Protein 5YDD (pdb70)

Radius of gyration: 19.04 Å; Cα contacts (8 Å, |Δi|>4): 350; chains: 2; bounding box: 53×40×44 Å

InterPro domains:
  IPR000551 MerR-type HTH domain [PF13411] (28-84)
  IPR000551 MerR-type HTH domain [PS50937] (27-85)
  IPR000551 MerR-type HTH domain [SM00422] (12-86)
  IPR009061 Putative DNA-binding domain superfamily [SSF46955] (27-92)
  IPR047057 MerR transcriptional regulator [PTHR30204] (11-163)
  IPR060509 Rv1828-like, C-terminal domain [PF28507] (127-244)

Nearest PDB structures (foldseek):
  5ydd-assembly1_A  TM=1.008E+00  e=2.180E-19  Mycobacterium tuberculosis H37Rv
  5ydd-assembly1_B  TM=9.679E-01  e=9.365E-17  Mycobacterium tuberculosis H37Rv
  2ev4-assembly1_B  TM=5.582E-01  e=1.644E-02  Mycobacterium tuberculosis
  1y10-assembly3_B  TM=5.371E-01  e=5.202E-02  Mycobacterium tuberculosis
  5c8e-assembly2_F  TM=5.484E-01  e=2.100E+00  Thermus thermophilus HB27

B-factor: mean 22.62, std 10.82, range [8.53, 98.04]

Foldseek 3Di:
DFAAPVRLCVLLVDDPVQVVQLVVLVLDDADPVHGHDPVSSVVSNVQVVVVVVPQHSNNSSVVSVVVVVLVVVLCVVLVVCFCVDPQPVHPTDSVSSVVSSVVSVVVVVVVVVVVVVVVD/DFADPVRLCVLQVADPVLVVQLVVLVNDAADPVRTHDPVSSVSSNVQVVVVVVVQHNNNCSVVRVVVVVLVVVLCVVLVVQLCVADDPPPTDSNVRSVVSSVVSVVVVVVVVVVVVVVVVD

Secondary structure (DSSP, 8-state):
--B-HHHHHHHH---HHHHHHHHHTTSS---TTSSB-HHHHHHHHHHHHHHHTT--GGGGHHHHHHHHHHHHHHHHHHGGGGGGS--TTSS---HHHHHHHHHHHHHHHHHHHHHHHHH-/--B-HHHHHHHHT--HHHHHHHHHTTSS---TTS-B-HHHHHHHHHHHHHHHTT--GGGGHHHHHHHHHHHHHHHHHHGGGGGGS--STT--TTHHHHHHHHHHHHHHHHHHHHHHHHHH-

Sequence (241 aa):
MRLSREDLLERSEVADELLTALLKAGVITTGPGGFFDEHAVVILQCARALAEYGVEPRHLRAFRRSSAADRQSSDLIAQIAGPLVKAGKAGARDRADDLAREVAALAITLHTSLIKSAVRDVLMRLSREDLLERSEVADELLTALLKKAGVITTGPGGFFDEHAVVILLQCARALAEYGVEPRHLRAFRSSAADRQSSDLIAQIAGPLVKAGKAGARDRADDLAREVAALAITLLHTSLIKSAVRDVLH

Structure (mmCIF, N/CA/C/O backbone):
data_5YDD
#
_entry.id   5YDD
#
_cell.length_a   45.035
_cell.length_b   31.452
_cell.length_c   76.998
_cell.angle_alpha   90.00
_cell.angle_beta   97.76
_cell.angle_gamma   90.00
#
_symmetry.space_group_name_H-M   'P 1 21 1'
#
loop_
_entity.id
_entity.type
_entity.pdbx_description
1 polymer 'Uncharacterized HTH-type transcriptional regulator Rv1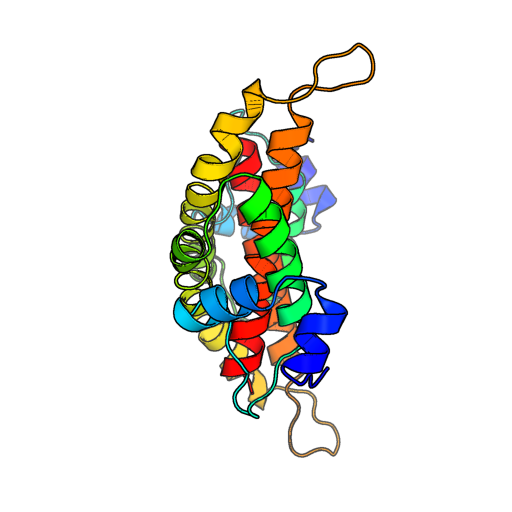828'
2 non-polymer 'SULFATE ION'
3 non-polymer '(6R,8S,9S)-8-(hydroxymethyl)-6,11,11-tris(oxidanyl)-9-propyl-dodecanoic acid'
4 non-polymer GLYCEROL
5 non-polymer 'SODIUM ION'
6 water water
#
loop_
_atom_site.group_PDB
_atom_site.id
_atom_site.type_symbol
_atom_site.label_atom_id
_atom_site.label_alt_id
_atom_site.label_comp_id
_atom_site.label_asym_id
_atom_site.label_entity_id
_atom_site.label_seq_id
_atom_site.pdbx_PDB_ins_code
_atom_site.Cartn_x
_atom_site.Cartn_y
_atom_site.Cartn_z
_atom_site.occupancy
_atom_site.B_iso_or_equiv
_atom_site.auth_seq_id
_atom_site.auth_comp_id
_atom_site.auth_asym_id
_atom_site.auth_atom_id
_atom_site.pdbx_PDB_model_num
ATOM 1 N N . MET A 1 21 ? -6.814 -3.939 -39.040 1.00 53.30 126 MET A N 1
ATOM 2 C CA . MET A 1 21 ? -6.623 -4.561 -37.693 1.00 41.29 126 MET A CA 1
ATOM 3 C C . MET A 1 21 ? -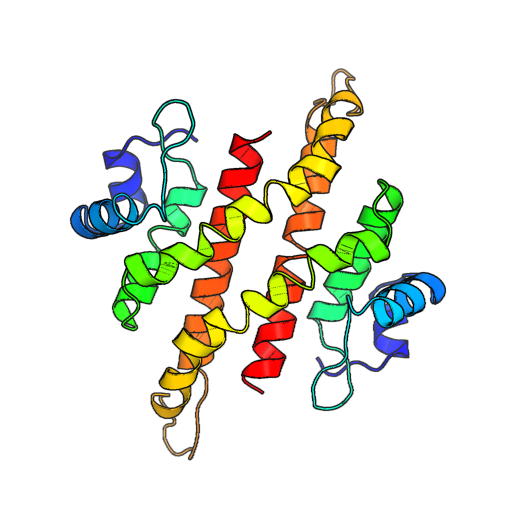6.456 -6.100 -37.687 1.00 32.89 126 MET A C 1
ATOM 4 O O . MET A 1 21 ? -6.501 -6.710 -36.623 1.00 33.08 126 MET A O 1
ATOM 9 N N . ARG A 1 22 ? -6.229 -6.718 -38.847 1.00 29.07 127 ARG A N 1
ATOM 10 C CA . ARG A 1 22 ? -5.941 -8.165 -38.955 1.00 27.37 127 ARG A CA 1
ATOM 11 C C . ARG A 1 22 ? -4.498 -8.320 -39.447 1.00 22.09 127 ARG A C 1
ATOM 12 O O . ARG A 1 22 ? -4.243 -8.224 -40.613 1.00 30.12 127 ARG A O 1
ATOM 16 N N . LEU A 1 23 ? -3.573 -8.550 -38.538 1.00 16.51 128 LEU A N 1
ATOM 17 C CA . LEU A 1 23 ? -2.149 -8.430 -38.828 1.00 15.95 128 LEU A CA 1
ATOM 18 C C . LEU A 1 23 ? -1.514 -9.803 -38.921 1.00 12.23 128 LEU A C 1
ATOM 19 O O . LEU A 1 23 ? -1.732 -10.680 -38.035 1.00 14.25 128 LEU A O 1
ATOM 24 N N . SER A 1 24 ? -0.694 -9.984 -39.970 1.00 12.77 129 SER A N 1
ATOM 25 C CA . SER A 1 24 ? 0.159 -11.151 -40.048 1.00 12.58 129 SER A CA 1
ATOM 26 C C . SER A 1 24 ? 1.284 -11.073 -39.038 1.00 12.60 129 SER A C 1
ATOM 27 O O . SER A 1 24 ? 1.517 -10.040 -38.421 1.00 15.89 129 SER A O 1
ATOM 30 N N . ARG A 1 25 ? 1.962 -12.190 -38.834 1.00 13.44 130 ARG A N 1
ATOM 31 C CA . ARG A 1 25 ? 3.129 -12.242 -37.939 1.00 14.51 130 ARG A CA 1
ATOM 32 C C . ARG A 1 25 ? 4.204 -11.231 -38.414 1.00 14.14 130 ARG A C 1
ATOM 33 O O . ARG A 1 25 ? 4.758 -10.491 -37.612 1.00 15.89 130 ARG A O 1
ATOM 41 N N . GLU A 1 26 ? 4.479 -11.206 -39.730 1.00 16.68 131 GLU A N 1
ATOM 42 C CA . GLU A 1 26 ? 5.399 -10.202 -40.305 1.00 18.00 131 GLU A CA 1
ATOM 43 C C . GLU A 1 26 ? 4.920 -8.771 -40.094 1.00 16.21 131 GLU A C 1
ATOM 44 O O . GLU A 1 26 ? 5.721 -7.925 -39.739 1.00 16.64 131 GLU A O 1
ATOM 50 N N . ASP A 1 27 ? 3.613 -8.508 -40.270 1.00 16.54 132 ASP A N 1
ATOM 51 C CA . ASP A 1 27 ? 3.037 -7.171 -40.061 1.00 16.63 132 ASP A CA 1
ATOM 52 C C . ASP A 1 27 ? 3.315 -6.776 -38.593 1.00 14.93 132 ASP A C 1
ATOM 53 O O . ASP A 1 27 ? 3.679 -5.646 -38.288 1.00 15.46 132 ASP A O 1
ATOM 58 N N . LEU A 1 28 ? 3.053 -7.705 -37.683 1.00 13.59 133 LEU A N 1
ATOM 59 C CA . LEU A 1 28 ? 3.256 -7.471 -36.268 1.00 12.87 133 LEU A CA 1
ATOM 60 C C . LEU A 1 28 ? 4.736 -7.164 -35.934 1.00 13.46 133 LEU A C 1
ATOM 61 O O . LEU A 1 28 ? 5.037 -6.234 -35.209 1.00 14.95 133 LEU A O 1
ATOM 66 N N . LEU A 1 29 ? 5.652 -7.929 -36.516 1.00 13.83 134 LEU A N 1
ATOM 67 C CA . LEU A 1 29 ? 7.064 -7.637 -36.279 1.00 16.60 134 LEU A CA 1
ATOM 68 C C . LEU A 1 29 ? 7.512 -6.272 -36.812 1.00 14.94 134 LEU A C 1
ATOM 69 O O . LEU A 1 29 ? 8.267 -5.562 -36.169 1.00 17.41 134 LEU A O 1
ATOM 74 N N . GLU A 1 30 ? 7.039 -5.908 -37.994 1.00 14.97 135 GLU A N 1
ATOM 75 C CA . GLU A 1 30 ? 7.415 -4.640 -38.610 1.00 19.92 135 GLU A CA 1
ATOM 76 C C . GLU A 1 30 ? 6.816 -3.448 -37.882 1.00 16.49 135 GLU A C 1
ATOM 77 O O . GLU A 1 30 ? 7.452 -2.402 -37.737 1.00 20.14 135 GLU A O 1
ATOM 83 N N . ARG A 1 31 ? 5.549 -3.595 -37.449 1.00 13.28 136 ARG A N 1
ATOM 84 C CA . ARG A 1 31 ? 4.872 -2.505 -36.734 1.00 13.51 136 ARG A CA 1
ATOM 85 C C . ARG A 1 31 ? 5.384 -2.338 -35.310 1.00 13.26 136 ARG A C 1
ATOM 86 O O . ARG A 1 31 ? 5.496 -1.228 -34.820 1.00 15.14 136 ARG A O 1
ATOM 94 N N . SER A 1 32 ? 5.660 -3.449 -34.642 1.00 13.22 137 SER A N 1
ATOM 95 C CA . SER A 1 32 ? 6.161 -3.380 -33.287 1.00 14.09 137 SER A CA 1
ATOM 96 C C . SER A 1 32 ? 7.638 -3.013 -33.193 1.00 13.46 137 SER A C 1
ATOM 97 O O . SER A 1 32 ? 8.100 -2.539 -32.152 1.00 15.20 137 SER A O 1
ATOM 100 N N . GLU A 1 33 ? 8.391 -3.344 -34.223 1.00 13.37 138 GLU A N 1
ATOM 101 C CA . GLU A 1 33 ? 9.817 -3.025 -34.315 1.00 13.90 138 GLU A CA 1
ATOM 102 C C . GLU A 1 33 ? 10.691 -3.771 -33.340 1.00 12.44 138 GLU A C 1
ATOM 103 O O . GLU A 1 33 ? 11.805 -3.329 -33.005 1.00 15.57 138 GLU A O 1
ATOM 109 N N . VAL A 1 34 ? 10.223 -4.929 -32.885 1.00 12.78 139 VAL A N 1
ATOM 110 C CA . VAL A 1 34 ? 10.992 -5.724 -31.950 1.00 13.39 139 VAL A CA 1
ATOM 111 C C . VAL A 1 34 ? 11.716 -6.862 -32.664 1.00 12.61 139 VAL A C 1
ATOM 112 O O . VAL A 1 34 ? 11.413 -7.196 -33.816 1.00 13.47 139 VAL A O 1
ATOM 116 N N . ALA A 1 35 ? 12.705 -7.432 -31.995 1.00 13.10 140 ALA A N 1
ATOM 117 C CA . ALA A 1 35 ? 13.395 -8.590 -32.528 1.00 14.47 140 ALA A CA 1
ATOM 118 C C . ALA A 1 35 ? 12.486 -9.792 -32.650 1.00 12.26 140 ALA A C 1
ATOM 119 O O . ALA A 1 35 ? 11.635 -10.020 -31.786 1.00 14.24 140 ALA A O 1
ATOM 121 N N . ASP A 1 36 ? 12.689 -10.594 -33.673 1.00 13.64 141 ASP A N 1
ATOM 122 C CA . ASP A 1 36 ? 11.960 -11.833 -33.837 1.00 14.74 141 ASP A CA 1
ATOM 123 C C . ASP A 1 36 ? 12.042 -12.695 -32.573 1.00 13.69 141 ASP A C 1
ATOM 124 O O . ASP A 1 36 ? 11.062 -13.322 -32.176 1.00 16.25 141 ASP A O 1
ATOM 129 N N . GLU A 1 37 ? 13.226 -12.769 -31.966 1.00 13.53 142 GLU A N 1
ATOM 130 C CA . GLU A 1 37 ? 13.414 -13.539 -30.733 1.00 13.32 142 GLU A CA 1
ATOM 131 C C . GLU A 1 37 ? 12.454 -13.150 -29.607 1.00 14.23 142 GLU A C 1
ATOM 132 O O . GLU A 1 37 ? 11.964 -14.028 -28.856 1.00 16.71 142 GLU A O 1
ATOM 138 N N . LEU A 1 38 ? 12.183 -11.855 -29.478 1.00 14.18 143 LEU A N 1
ATOM 139 C CA . LEU A 1 38 ? 11.258 -11.369 -28.429 1.00 14.05 143 LEU A CA 1
ATOM 140 C C . LEU A 1 38 ? 9.854 -11.834 -28.703 1.00 14.07 143 LEU A C 1
ATOM 141 O O . LEU A 1 38 ? 9.198 -12.351 -27.796 1.00 15.15 143 LEU A O 1
ATOM 146 N N . LEU A 1 39 ? 9.381 -11.682 -29.947 1.00 13.60 144 LEU A N 1
ATOM 147 C CA . LEU A 1 39 ? 8.056 -12.190 -30.281 1.00 14.17 144 LEU A CA 1
ATOM 148 C C . LEU A 1 39 ? 7.957 -13.677 -30.051 1.00 12.63 144 LEU A C 1
ATOM 149 O O . LEU A 1 39 ? 6.994 -14.165 -29.443 1.00 16.26 144 LEU A O 1
ATOM 154 N N . THR A 1 40 ? 8.978 -14.402 -30.498 1.00 15.91 145 THR A N 1
ATOM 155 C CA . THR A 1 40 ? 9.022 -15.849 -30.347 1.00 16.45 145 THR A CA 1
ATOM 156 C C . THR A 1 40 ? 8.917 -16.274 -28.877 1.00 17.92 145 THR A C 1
ATOM 157 O O . THR A 1 40 ? 8.142 -17.175 -28.548 1.00 19.59 145 THR A O 1
ATOM 161 N N . ALA A 1 41 ? 9.657 -15.580 -28.011 1.00 15.03 146 ALA A N 1
ATOM 162 C CA . ALA A 1 41 ? 9.643 -15.842 -26.587 1.00 14.73 146 ALA A CA 1
ATOM 163 C C . ALA A 1 41 ? 8.275 -15.525 -25.961 1.00 15.32 146 ALA A C 1
ATOM 164 O O . ALA A 1 41 ? 7.788 -16.302 -25.142 1.00 18.73 146 ALA A O 1
ATOM 166 N N . LEU A 1 42 ? 7.650 -14.430 -26.394 1.00 14.58 147 LEU A N 1
ATOM 167 C CA . LEU A 1 42 ? 6.349 -14.040 -25.885 1.00 15.28 147 LEU A CA 1
ATOM 168 C C . LEU A 1 42 ? 5.252 -15.001 -26.322 1.00 17.41 147 LEU A C 1
ATOM 169 O O . LEU A 1 42 ? 4.355 -15.299 -25.557 1.00 18.50 147 LEU A O 1
ATOM 174 N N . LEU A 1 43 ? 5.347 -15.499 -27.556 1.00 16.73 148 LEU A N 1
ATOM 175 C CA . LEU A 1 43 ? 4.440 -16.532 -28.034 1.00 18.16 148 LEU A CA 1
ATOM 176 C C . LEU A 1 43 ? 4.607 -17.827 -27.235 1.00 17.78 148 LEU A C 1
ATOM 177 O O . LEU A 1 43 ? 3.620 -18.424 -26.769 1.00 22.94 148 LEU A O 1
ATOM 182 N N . LYS A 1 44 ? 5.858 -18.237 -27.034 1.00 20.36 149 LYS A N 1
ATOM 183 C CA . LYS A 1 44 ? 6.167 -19.487 -26.346 1.00 23.47 149 LYS A CA 1
ATOM 184 C C . LYS A 1 44 ? 5.607 -19.453 -24.932 1.00 22.04 149 LYS A C 1
ATOM 185 O O . LYS A 1 44 ? 5.019 -20.418 -24.479 1.00 27.41 149 LYS A O 1
ATOM 191 N N . ALA A 1 45 ? 5.776 -18.311 -24.268 1.00 24.32 150 ALA A N 1
ATOM 192 C CA . ALA A 1 45 ? 5.322 -18.127 -22.888 1.00 26.40 150 ALA A CA 1
ATOM 193 C C . ALA A 1 45 ? 3.832 -17.913 -22.763 1.00 24.05 150 ALA A C 1
ATOM 194 O O . ALA A 1 45 ? 3.335 -17.826 -21.645 1.00 25.52 150 ALA A O 1
ATOM 196 N N . GLY A 1 46 ? 3.118 -17.789 -23.877 1.00 22.29 151 GLY A N 1
ATOM 197 C CA . GLY A 1 46 ? 1.659 -17.590 -23.836 1.00 22.65 151 GLY A CA 1
ATOM 198 C C . GLY A 1 46 ? 1.206 -16.171 -23.583 1.00 21.44 151 GLY A C 1
ATOM 199 O O . GLY A 1 46 ? -0.001 -15.911 -23.375 1.00 22.92 151 GLY A O 1
ATOM 200 N N . VAL A 1 47 ? 2.136 -15.235 -23.583 1.00 20.16 152 VAL A N 1
ATOM 201 C CA . VAL A 1 47 ? 1.793 -13.856 -23.215 1.00 20.02 152 VAL A CA 1
ATOM 202 C C . VAL A 1 47 ? 1.025 -13.196 -24.337 1.00 17.94 152 VAL A C 1
ATOM 203 O O . VAL A 1 47 ? 0.065 -12.462 -24.106 1.00 19.97 152 VAL A O 1
ATOM 207 N N . ILE A 1 48 ? 1.460 -13.439 -25.571 1.00 16.88 153 ILE A N 1
ATOM 208 C CA . ILE A 1 48 ? 0.793 -12.943 -26.762 1.00 18.10 153 ILE A CA 1
ATOM 209 C C . ILE A 1 48 ? 0.246 -14.134 -27.525 1.00 15.41 153 ILE A C 1
ATOM 210 O O . ILE A 1 48 ? 0.867 -15.200 -27.552 1.00 19.06 153 ILE A O 1
ATOM 215 N N . THR A 1 49 ? -0.908 -13.932 -28.134 1.00 16.31 154 THR A N 1
ATOM 216 C CA . THR A 1 49 ? -1.604 -14.967 -28.879 1.00 19.15 154 THR A CA 1
ATOM 217 C C . THR A 1 49 ? -2.295 -14.334 -30.090 1.00 18.47 154 THR A C 1
ATOM 218 O O . THR A 1 49 ? -2.614 -13.153 -30.108 1.00 18.87 154 THR A O 1
ATOM 222 N N . THR A 1 50 ? -2.556 -15.149 -31.088 1.00 18.66 155 THR A N 1
ATOM 223 C CA . THR A 1 50 ? -3.454 -14.744 -32.151 1.00 19.29 155 THR A CA 1
ATOM 224 C C . THR A 1 50 ? -4.896 -14.880 -31.706 1.00 20.82 155 THR A C 1
ATOM 225 O O . THR A 1 50 ? -5.243 -15.611 -30.752 1.00 24.10 155 THR A O 1
ATOM 229 N N . GLY A 1 51 ? -5.755 -14.161 -32.405 1.00 21.55 156 GLY A N 1
ATOM 230 C CA . GLY A 1 51 ? -7.175 -14.302 -32.194 1.00 23.34 156 GLY A CA 1
ATOM 231 C C . GLY A 1 51 ? -7.755 -15.580 -32.790 1.00 25.53 156 GLY A C 1
ATOM 232 O O . GLY A 1 51 ? -7.052 -16.367 -33.426 1.00 26.64 156 GLY A O 1
ATOM 233 N N . PRO A 1 52 ? -9.069 -15.786 -32.630 1.00 29.24 157 PRO A N 1
ATOM 234 C CA . PRO A 1 52 ? -9.663 -17.035 -33.181 1.00 29.89 157 PRO A CA 1
ATOM 235 C C . PRO A 1 52 ? -9.614 -17.162 -34.719 1.00 32.64 157 PRO A C 1
ATOM 236 O O . PRO A 1 52 ? -9.650 -18.295 -35.250 1.00 34.75 157 PRO A O 1
ATOM 240 N N . GLY A 1 53 ? -9.516 -16.022 -35.416 1.00 27.83 158 GLY A N 1
ATOM 241 C CA . GLY A 1 53 ? -9.317 -16.004 -36.877 1.00 23.80 158 GLY A CA 1
ATOM 242 C C . GLY A 1 53 ? -7.893 -16.284 -37.342 1.00 24.92 158 GLY A C 1
ATOM 243 O O . GLY A 1 53 ? -7.651 -16.322 -38.547 1.00 27.44 158 GLY A O 1
ATOM 244 N N . GLY A 1 54 ? -6.957 -16.404 -36.398 1.00 22.95 159 GLY A N 1
ATOM 245 C CA . GLY A 1 54 ? -5.583 -16.841 -36.663 1.00 20.14 159 GLY A CA 1
ATOM 246 C C . GLY A 1 54 ? -4.559 -15.736 -36.807 1.00 18.61 159 GLY A C 1
ATOM 247 O O . GLY A 1 54 ? -3.383 -16.032 -37.085 1.00 18.21 159 GLY A O 1
ATOM 248 N N . PHE A 1 55 ? -4.970 -14.480 -36.627 1.00 18.51 160 PHE A N 1
ATOM 249 C CA . PHE A 1 55 ? -4.120 -13.314 -36.849 1.00 18.62 160 PHE A CA 1
ATOM 250 C C . PHE A 1 55 ? -4.005 -12.454 -35.599 1.00 17.92 160 PHE A C 1
ATOM 251 O O . PHE A 1 55 ? -4.674 -12.725 -34.575 1.00 22.15 160 PHE A O 1
ATOM 259 N N . PHE A 1 56 ? -3.118 -11.463 -35.678 1.00 16.75 161 PHE A N 1
ATOM 260 C CA . PHE A 1 56 ? -2.888 -10.534 -34.604 1.00 16.15 161 PHE A CA 1
ATOM 261 C C . PHE A 1 56 ? -3.707 -9.294 -34.788 1.00 18.11 161 PHE A C 1
ATOM 262 O O . PHE A 1 56 ? -4.208 -9.025 -35.867 1.00 19.40 161 PHE A O 1
ATOM 270 N N . ASP A 1 57 ? -3.950 -8.593 -33.688 1.00 22.58 162 ASP A N 1
ATOM 271 C CA . ASP A 1 57 ? -4.670 -7.320 -33.743 1.00 23.91 162 ASP A CA 1
ATOM 272 C C . ASP A 1 57 ? -3.778 -6.127 -33.379 1.00 20.76 162 ASP A C 1
ATOM 273 O O . ASP A 1 57 ? -2.566 -6.270 -33.110 1.00 21.85 162 ASP A O 1
ATOM 278 N N . GLU A 1 58 ? -4.370 -4.938 -33.376 1.00 18.34 163 GLU A N 1
ATOM 279 C CA . GLU A 1 58 ? -3.658 -3.729 -33.022 1.00 19.52 163 GLU A CA 1
ATOM 280 C C . GLU A 1 58 ? -3.141 -3.772 -31.584 1.00 15.96 163 GLU A C 1
ATOM 281 O O . GLU A 1 58 ? -2.154 -3.128 -31.248 1.00 17.38 163 GLU A O 1
ATOM 287 N N . HIS A 1 59 ? -3.874 -4.489 -30.714 1.00 14.30 164 HIS A N 1
ATOM 288 C CA . HIS A 1 59 ? -3.436 -4.626 -29.345 1.00 13.03 164 HIS A CA 1
ATOM 289 C C . HIS A 1 59 ? -2.106 -5.360 -29.256 1.00 13.61 164 HIS A C 1
ATOM 290 O O . HIS A 1 59 ? -1.285 -5.032 -28.408 1.00 13.68 164 HIS A O 1
ATOM 297 N N . ALA A 1 60 ? -1.920 -6.368 -30.099 1.00 12.57 165 ALA A N 1
ATOM 298 C CA . ALA A 1 60 ? -0.642 -7.100 -30.133 1.00 11.68 165 ALA A CA 1
ATOM 299 C C . ALA A 1 60 ? 0.535 -6.170 -30.373 1.00 11.33 165 ALA A C 1
ATOM 300 O O . ALA A 1 60 ? 1.605 -6.369 -29.795 1.00 12.46 165 ALA A O 1
ATOM 302 N N . VAL A 1 61 ? 0.367 -5.175 -31.234 1.00 11.86 166 VAL A N 1
ATOM 303 C CA . VAL A 1 61 ? 1.476 -4.253 -31.504 1.00 11.71 166 VAL A CA 1
ATOM 304 C C . VAL A 1 61 ? 1.862 -3.540 -30.213 1.00 12.32 166 VAL A C 1
ATOM 305 O O . VAL A 1 61 ? 3.037 -3.451 -29.837 1.00 13.32 166 VAL A O 1
ATOM 309 N N . VAL A 1 62 ? 0.838 -3.050 -29.476 1.00 11.97 167 VAL A N 1
ATOM 310 C CA . VAL A 1 62 ? 1.127 -2.338 -28.251 1.00 11.77 167 VAL A CA 1
ATOM 311 C C . VAL A 1 62 ? 1.760 -3.255 -27.207 1.00 11.54 167 VAL A C 1
ATOM 312 O O . VAL A 1 62 ? 2.668 -2.844 -26.498 1.00 12.32 167 VAL A O 1
ATOM 316 N N . ILE A 1 63 ? 1.244 -4.474 -27.097 1.00 11.19 168 ILE A N 1
ATOM 317 C CA . ILE A 1 63 ? 1.759 -5.433 -26.142 1.00 11.89 168 ILE A CA 1
ATOM 318 C C . ILE A 1 63 ? 3.256 -5.675 -26.385 1.00 11.02 168 ILE A C 1
ATOM 319 O O . ILE A 1 63 ? 4.061 -5.681 -25.457 1.00 12.84 168 ILE A O 1
ATOM 324 N N . LEU A 1 64 ? 3.605 -5.867 -27.668 1.00 10.99 169 LEU A N 1
ATOM 325 C CA . LEU A 1 64 ? 5.023 -6.119 -28.038 1.00 11.96 169 LEU A CA 1
ATOM 326 C C . LEU A 1 64 ? 5.895 -4.919 -27.775 1.00 12.09 169 LEU A C 1
ATOM 327 O O . LEU A 1 64 ? 7.025 -5.048 -27.229 1.00 13.20 169 LEU A O 1
ATOM 332 N N . GLN A 1 65 ? 5.403 -3.745 -28.157 1.00 12.28 170 GLN A N 1
ATOM 333 C CA . GLN A 1 65 ? 6.129 -2.497 -27.870 1.00 13.40 170 GLN A CA 1
ATOM 334 C C . GLN A 1 65 ? 6.414 -2.346 -26.395 1.00 11.93 170 GLN A C 1
ATOM 335 O O . GLN A 1 65 ? 7.527 -2.013 -25.980 1.00 13.31 170 GLN A O 1
ATOM 341 N N . CYS A 1 66 ? 5.365 -2.534 -25.579 1.00 12.19 171 CYS A N 1
ATOM 342 C CA . CYS A 1 66 ? 5.532 -2.394 -24.151 1.00 11.58 171 CYS A CA 1
ATOM 343 C C . CYS A 1 66 ? 6.467 -3.473 -23.580 1.00 12.10 171 CYS A C 1
ATOM 344 O O . CYS A 1 66 ? 7.284 -3.196 -22.696 1.00 13.19 171 CYS A O 1
ATOM 347 N N . ALA A 1 67 ? 6.305 -4.710 -24.058 1.00 11.95 172 ALA A N 1
ATOM 348 C CA . ALA A 1 67 ? 7.126 -5.810 -23.594 1.00 12.76 172 ALA A CA 1
ATOM 349 C C . ALA A 1 67 ? 8.617 -5.543 -23.856 1.00 12.28 172 ALA A C 1
ATOM 350 O O . ALA A 1 67 ? 9.465 -5.866 -23.035 1.00 13.31 172 ALA A O 1
ATOM 352 N N . ARG A 1 68 ? 8.915 -4.966 -25.028 1.00 12.68 173 ARG A N 1
ATOM 353 C CA . ARG A 1 68 ? 10.319 -4.689 -25.383 1.00 11.62 173 ARG A CA 1
ATOM 354 C C . ARG A 1 68 ? 10.887 -3.633 -24.437 1.00 12.73 173 ARG A C 1
ATOM 355 O O . ARG A 1 68 ? 11.984 -3.801 -23.885 1.00 13.90 173 ARG A O 1
ATOM 363 N N . ALA A 1 69 ? 10.141 -2.553 -24.243 1.00 13.36 174 ALA A N 1
ATOM 364 C CA . ALA A 1 69 ? 10.539 -1.523 -23.292 1.00 14.87 174 ALA A CA 1
ATOM 365 C C . ALA A 1 69 ? 10.699 -2.069 -21.891 1.00 14.15 174 ALA A C 1
ATOM 366 O O . ALA A 1 69 ? 11.657 -1.711 -21.199 1.00 15.56 174 ALA A O 1
ATOM 368 N N . LEU A 1 70 ? 9.775 -2.932 -21.469 1.00 13.38 175 LEU A N 1
ATOM 369 C CA . LEU A 1 70 ? 9.893 -3.538 -20.152 1.00 13.42 175 LEU A CA 1
ATOM 370 C C . LEU A 1 70 ? 11.093 -4.481 -20.026 1.00 14.23 175 LEU A C 1
ATOM 371 O O . LEU A 1 70 ? 11.748 -4.525 -18.973 1.00 16.38 175 LEU A O 1
ATOM 376 N N . ALA A 1 71 ? 11.429 -5.188 -21.105 1.00 14.59 176 ALA A N 1
ATOM 377 C CA . ALA A 1 71 ? 12.604 -6.044 -21.130 1.00 15.00 176 ALA A CA 1
ATOM 378 C C . ALA A 1 71 ? 13.840 -5.228 -20.878 1.00 17.41 176 ALA A C 1
ATOM 379 O O . ALA A 1 71 ? 14.753 -5.684 -20.180 1.00 21.06 176 ALA A O 1
ATOM 381 N N . GLU A 1 72 ? 13.861 -4.013 -21.422 1.00 17.05 177 GLU A N 1
ATOM 382 C CA . GLU A 1 72 ? 15.027 -3.152 -21.300 1.00 23.36 177 GLU A CA 1
ATOM 383 C C . GLU A 1 72 ? 15.199 -2.788 -19.818 1.00 23.09 177 GLU A C 1
ATOM 384 O O . GLU A 1 72 ? 16.285 -2.734 -19.316 1.00 30.40 177 GLU A O 1
ATOM 390 N N . TYR A 1 73 ? 14.099 -2.654 -19.083 1.00 22.78 178 TYR A N 1
ATOM 391 C CA . TYR A 1 73 ? 14.143 -2.397 -17.638 1.00 20.92 178 TYR A CA 1
ATOM 392 C C . TYR A 1 73 ? 14.287 -3.604 -16.698 1.00 22.27 178 TYR A C 1
ATOM 393 O O . TYR A 1 73 ? 14.068 -3.441 -15.495 1.00 31.45 178 TYR A O 1
ATOM 402 N N . GLY A 1 74 ? 14.544 -4.806 -17.206 1.00 25.67 179 GLY A N 1
ATOM 403 C CA . GLY A 1 74 ? 14.624 -6.012 -16.352 1.00 27.40 179 GLY A CA 1
ATOM 404 C C . GLY A 1 74 ? 13.556 -7.088 -16.442 1.00 25.86 179 GLY A C 1
ATOM 405 O O . GLY A 1 74 ? 13.723 -8.164 -15.856 1.00 32.58 179 GLY A O 1
ATOM 406 N N . VAL A 1 75 ? 12.475 -6.830 -17.176 1.00 21.67 180 VAL A N 1
ATOM 407 C CA . VAL A 1 75 ? 11.325 -7.703 -17.195 1.00 23.50 180 VAL A CA 1
ATOM 408 C C . VAL A 1 75 ? 11.413 -8.662 -18.380 1.00 19.85 180 VAL A C 1
ATOM 409 O O . VAL A 1 75 ? 11.215 -8.270 -19.532 1.00 24.52 180 VAL A O 1
ATOM 413 N N . GLU A 1 76 ? 11.728 -9.910 -18.086 1.00 22.34 181 GLU A N 1
ATOM 414 C CA . GLU A 1 76 ? 11.725 -10.984 -19.074 1.00 22.65 181 GLU A CA 1
ATOM 415 C C . GLU A 1 76 ? 10.325 -11.369 -19.548 1.00 18.09 181 GLU A C 1
ATOM 416 O O . GLU A 1 76 ? 9.385 -11.266 -18.780 1.00 19.93 181 GLU A O 1
ATOM 422 N N . PRO A 1 77 ? 10.210 -11.907 -20.773 1.00 18.01 182 PRO A N 1
ATOM 423 C CA . PRO A 1 77 ? 8.895 -12.373 -21.224 1.00 21.87 182 PRO A CA 1
ATOM 424 C C . PRO A 1 77 ? 8.227 -13.342 -20.262 1.00 24.21 182 PRO A C 1
ATOM 425 O O . PRO A 1 77 ? 7.039 -13.188 -19.973 1.00 24.24 182 PRO A O 1
ATOM 429 N N . ARG A 1 78 ? 8.989 -14.294 -19.727 1.00 29.47 183 ARG A N 1
ATOM 430 C CA . ARG A 1 78 ? 8.492 -15.212 -18.676 1.00 32.99 183 ARG A CA 1
ATOM 431 C C . ARG A 1 78 ? 7.750 -14.519 -17.524 1.00 23.40 183 ARG A C 1
ATOM 432 O O . ARG A 1 78 ? 6.735 -15.031 -17.018 1.00 31.55 183 ARG A O 1
ATOM 440 N N . HIS A 1 79 ? 8.246 -13.353 -17.135 1.00 22.29 184 HIS A N 1
ATOM 441 C CA . HIS A 1 79 ? 7.673 -12.573 -16.012 1.00 23.20 184 HIS A CA 1
ATOM 442 C C . HIS A 1 79 ? 6.320 -11.950 -16.346 1.00 20.10 184 HIS A C 1
ATOM 443 O O . HIS A 1 79 ? 5.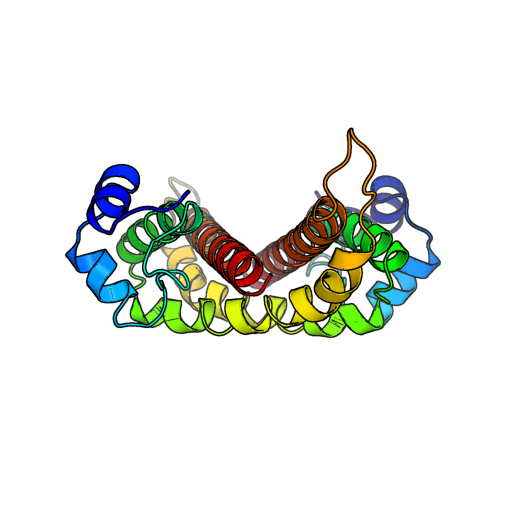520 -11.630 -15.459 1.00 25.86 184 HIS A O 1
ATOM 450 N N . LEU A 1 80 ? 6.078 -11.731 -17.623 1.00 15.72 185 LEU A N 1
ATOM 451 C CA . LEU A 1 80 ? 4.772 -11.239 -18.111 1.00 15.82 185 LEU A CA 1
ATOM 452 C C . LEU A 1 80 ? 3.632 -12.292 -18.124 1.00 18.26 185 LEU A C 1
ATOM 453 O O . LEU A 1 80 ? 2.454 -11.945 -18.329 1.00 17.62 185 LEU A O 1
ATOM 458 N N . ARG A 1 81 ? 3.946 -13.554 -17.845 1.00 17.47 186 ARG A N 1
ATOM 459 C CA . ARG A 1 81 ? 2.945 -14.573 -17.771 1.00 18.56 186 ARG A CA 1
ATOM 460 C C . ARG A 1 81 ? 1.898 -14.225 -16.701 1.00 18.70 186 ARG A C 1
ATOM 461 O O . ARG A 1 81 ? 0.722 -14.443 -16.929 1.00 19.65 186 ARG A O 1
ATOM 469 N N . ALA A 1 82 ? 2.322 -13.680 -15.565 1.00 20.01 187 ALA A N 1
ATOM 470 C CA . ALA A 1 82 ? 1.398 -13.314 -14.494 1.00 20.51 187 ALA A CA 1
ATOM 471 C C . ALA A 1 82 ? 0.450 -12.231 -14.953 1.00 18.24 187 ALA A C 1
ATOM 472 O O . ALA A 1 82 ? -0.665 -12.175 -14.507 1.00 21.75 187 ALA A O 1
ATOM 474 N N . PHE A 1 83 ? 0.904 -11.360 -15.835 1.00 16.69 188 PHE A N 1
ATOM 475 C CA . PHE A 1 83 ? 0.046 -10.340 -16.425 1.00 15.86 188 PHE A CA 1
ATOM 476 C C . PHE A 1 83 ? -0.996 -10.998 -17.337 1.00 15.28 188 PHE A C 1
ATOM 477 O O . PHE A 1 83 ? -2.165 -10.629 -17.285 1.00 18.45 188 PHE A O 1
ATOM 485 N N . ARG A 1 84 ? -0.570 -11.912 -18.204 1.00 15.58 189 ARG A N 1
ATOM 486 C CA A ARG A 1 84 ? -1.450 -12.597 -19.133 0.50 13.76 189 ARG A CA 1
ATOM 487 C CA B ARG A 1 84 ? -1.486 -12.545 -19.148 0.50 14.50 189 ARG A CA 1
ATOM 488 C C . ARG A 1 84 ? -2.530 -13.402 -18.403 1.00 15.09 189 ARG A C 1
ATOM 489 O O . ARG A 1 84 ? -3.734 -13.327 -18.738 1.00 18.31 189 ARG A O 1
ATOM 504 N N . SER A 1 85 ? -2.105 -14.163 -17.395 1.00 16.93 190 SER A N 1
ATOM 505 C CA A SER A 1 85 ? -2.986 -14.971 -16.498 0.50 16.92 190 SER A CA 1
ATOM 506 C CA B SER A 1 85 ? -3.068 -14.988 -16.651 0.50 16.73 190 SER A CA 1
ATOM 507 C C . SER A 1 85 ? -4.121 -14.102 -15.998 1.00 16.42 190 SER A C 1
ATOM 508 O O . SER A 1 85 ? -5.325 -14.420 -16.093 1.00 17.96 190 SER A O 1
ATOM 513 N N . ALA A 1 86 ? -3.714 -12.988 -15.411 1.00 17.21 191 ALA A N 1
ATOM 514 C CA . ALA A 1 86 ? -4.676 -12.048 -14.850 1.00 13.62 191 ALA A CA 1
ATOM 515 C C . ALA A 1 86 ? -5.604 -11.411 -15.871 1.00 14.85 191 ALA A C 1
ATOM 516 O O . ALA A 1 86 ? -6.836 -11.247 -15.654 1.00 19.00 191 ALA A O 1
ATOM 518 N N . ALA A 1 87 ? -5.054 -11.010 -17.001 1.00 15.25 192 ALA A N 1
ATOM 519 C CA . ALA A 1 87 ? -5.853 -10.424 -18.035 1.00 14.65 192 ALA A CA 1
ATOM 520 C C . ALA A 1 87 ? -6.910 -11.408 -18.547 1.00 14.77 192 ALA A C 1
ATOM 521 O O . ALA A 1 87 ? -8.053 -11.010 -18.820 1.00 16.66 192 ALA A O 1
ATOM 523 N N . ASP A 1 88 ? -6.546 -12.676 -18.688 1.00 15.25 193 ASP A N 1
ATOM 524 C CA . ASP A 1 88 ? -7.492 -13.659 -19.163 1.00 15.57 193 ASP A CA 1
ATOM 525 C C . ASP A 1 88 ? -8.630 -13.830 -18.140 1.00 13.14 193 ASP A C 1
ATOM 526 O O . ASP A 1 88 ? -9.807 -13.907 -18.528 1.00 17.38 193 ASP A O 1
ATOM 531 N N . ARG A 1 89 ? -8.277 -13.884 -16.877 1.00 14.97 194 ARG A N 1
ATOM 532 C CA . ARG A 1 89 ? -9.334 -13.998 -15.849 1.00 14.94 194 ARG A CA 1
ATOM 533 C C . ARG A 1 89 ? -10.221 -12.783 -15.848 1.00 16.68 194 ARG A C 1
ATOM 534 O O . ARG A 1 89 ? -11.457 -12.904 -15.672 1.00 18.68 194 ARG A O 1
ATOM 542 N N . GLN A 1 90 ? -9.639 -11.606 -16.007 1.00 17.21 195 GLN A N 1
ATOM 543 C CA . GLN A 1 90 ? -10.462 -10.395 -16.111 1.00 16.29 195 GLN A CA 1
ATOM 544 C C . GLN A 1 90 ? -11.372 -10.387 -17.314 1.00 14.86 195 GLN A C 1
ATOM 545 O O . GLN A 1 90 ? -12.534 -9.967 -17.215 1.00 17.69 195 GLN A O 1
ATOM 551 N N A SER A 1 91 ? -10.879 -10.863 -18.456 0.50 15.05 196 SER A N 1
ATOM 552 N N B SER A 1 91 ? -10.860 -10.854 -18.439 0.50 15.54 196 SER A N 1
ATOM 553 C CA A SER A 1 91 ? -11.726 -10.982 -19.653 0.50 13.80 196 SER A CA 1
ATOM 554 C CA B SER A 1 91 ? -11.676 -10.997 -19.626 0.50 14.30 196 SER A CA 1
ATOM 555 C C A SER A 1 91 ? -12.907 -11.940 -19.456 0.50 16.15 196 SER A C 1
ATOM 556 C C B SER A 1 91 ? -12.896 -11.906 -19.412 0.50 16.35 196 SER A C 1
ATOM 557 O O A SER A 1 91 ? -13.992 -11.699 -19.999 0.50 17.78 196 SER A O 1
ATOM 558 O O B SER A 1 91 ? -13.994 -11.586 -19.883 0.50 18.66 196 SER A O 1
ATOM 563 N N . ASP A 1 92 ? -12.703 -13.008 -18.679 1.00 16.65 197 ASP A N 1
ATOM 564 C CA . ASP A 1 92 ? -13.797 -13.926 -18.332 1.00 18.68 197 ASP A CA 1
ATOM 565 C C . ASP A 1 92 ? -14.863 -13.217 -17.474 1.00 18.21 197 ASP A C 1
ATOM 566 O O . ASP A 1 92 ? -16.073 -13.354 -17.750 1.00 19.73 197 ASP A O 1
ATOM 571 N N . LEU A 1 93 ? -14.444 -12.416 -16.499 1.00 17.66 198 LEU A N 1
ATOM 572 C CA . LEU A 1 93 ? -15.414 -11.612 -15.679 1.00 16.13 198 LEU A CA 1
ATOM 573 C C . LEU A 1 93 ? -16.142 -10.618 -16.556 1.00 13.67 198 LEU A C 1
ATOM 574 O O . LEU A 1 93 ? -17.361 -10.418 -16.458 1.00 20.73 198 LEU A O 1
ATOM 579 N N . ILE A 1 94 ? -15.402 -10.003 -17.500 1.00 15.19 199 ILE A N 1
ATOM 580 C CA . ILE A 1 94 ? -16.010 -9.035 -18.416 1.00 15.97 199 ILE A CA 1
ATOM 581 C C . ILE A 1 94 ? -17.019 -9.683 -19.345 1.00 15.09 199 ILE A C 1
ATOM 582 O O . ILE A 1 94 ? -18.094 -9.112 -19.609 1.00 17.27 199 ILE A O 1
ATOM 587 N N . ALA A 1 95 ? -16.695 -10.857 -19.858 1.00 15.60 200 ALA A N 1
ATOM 588 C CA . ALA A 1 95 ? -17.623 -11.617 -20.691 1.00 16.43 200 ALA A CA 1
ATOM 589 C C . ALA A 1 95 ? -18.911 -11.990 -19.970 1.00 14.86 200 ALA A C 1
ATOM 590 O O . ALA A 1 95 ? -19.986 -11.968 -20.559 1.00 16.97 200 ALA A O 1
ATOM 592 N N . GLN A 1 96 ? -18.813 -12.278 -18.686 1.00 16.22 201 GLN A N 1
ATOM 593 C CA . GLN A 1 96 ? -19.997 -12.568 -17.895 1.00 16.16 201 GLN A CA 1
ATOM 594 C C . GLN A 1 96 ? -20.955 -11.389 -17.764 1.00 16.34 201 GLN A C 1
ATOM 595 O O . GLN A 1 96 ? -22.159 -11.601 -17.632 1.00 19.18 201 GLN A O 1
ATOM 601 N N . ILE A 1 97 ? -20.424 -10.165 -17.752 1.00 17.67 202 ILE A N 1
ATOM 602 C CA . ILE A 1 97 ? -21.179 -8.934 -17.629 1.00 22.43 202 ILE A CA 1
ATOM 603 C C . ILE A 1 97 ? -21.673 -8.439 -18.979 1.00 18.27 202 ILE A C 1
ATOM 604 O O . ILE A 1 97 ? -22.795 -7.961 -19.110 1.00 25.30 202 ILE A O 1
ATOM 609 N N . ALA A 1 98 ? -20.811 -8.537 -20.000 1.00 16.30 203 ALA A N 1
ATOM 610 C CA . ALA A 1 98 ? -21.104 -7.978 -21.312 1.00 15.93 203 ALA A CA 1
ATOM 611 C C . ALA A 1 98 ? -21.795 -8.957 -22.230 1.00 15.57 203 ALA A C 1
ATOM 612 O O . ALA A 1 98 ? -22.577 -8.547 -23.085 1.00 17.98 203 ALA A O 1
ATOM 614 N N . GLY A 1 99 ? -21.483 -10.243 -22.089 1.00 17.22 204 GLY A N 1
ATOM 615 C CA . GLY A 1 99 ? -22.028 -11.308 -22.955 1.00 17.20 204 GLY A CA 1
ATOM 616 C C . GLY A 1 99 ? -23.544 -11.285 -23.046 1.00 16.97 204 GLY A C 1
ATOM 617 O O . GLY A 1 99 ? -24.106 -11.373 -24.133 1.00 17.84 204 GLY A O 1
ATOM 618 N N . PRO A 1 100 ? -24.214 -11.125 -21.897 1.00 17.35 205 PRO A N 1
ATOM 619 C CA . PRO A 1 100 ? -25.666 -11.106 -21.945 1.00 17.48 205 PRO A CA 1
ATOM 620 C C . PRO A 1 100 ? -26.268 -9.888 -22.641 1.00 14.95 205 PRO A C 1
ATOM 621 O O . PRO A 1 100 ? -27.438 -9.925 -23.022 1.00 18.43 205 PRO A O 1
ATOM 625 N N . LEU A 1 101 ? -25.478 -8.821 -22.815 1.00 17.06 206 LEU A N 1
ATOM 626 C CA . LEU A 1 101 ? -25.894 -7.632 -23.554 1.00 18.14 206 LEU A CA 1
ATOM 627 C C . LEU A 1 101 ? -25.774 -7.772 -25.072 1.00 15.54 206 LEU A C 1
ATOM 628 O O . LEU A 1 101 ? -26.327 -6.924 -25.799 1.00 16.04 206 LEU A O 1
ATOM 633 N N . VAL A 1 102 ? -25.141 -8.834 -25.578 1.00 15.28 207 VAL A N 1
ATOM 634 C CA . VAL A 1 102 ? -25.077 -9.032 -27.046 1.00 14.69 207 VAL A CA 1
ATOM 635 C C . VAL A 1 102 ? -26.478 -9.034 -27.677 1.00 16.93 207 VAL A C 1
ATOM 636 O O . VAL A 1 102 ? -26.750 -8.249 -28.590 1.00 17.60 207 VAL A O 1
ATOM 640 N N . LYS A 1 103 ? -27.385 -9.825 -27.095 1.00 16.88 208 LYS A N 1
ATOM 641 C CA . LYS A 1 103 ? -28.749 -9.919 -27.613 1.00 18.06 208 LYS A CA 1
ATOM 642 C C . LYS A 1 103 ? -29.565 -8.649 -27.431 1.00 16.11 208 LYS A C 1
ATOM 643 O O . LYS A 1 103 ? -30.633 -8.512 -28.041 1.00 18.18 208 LYS A O 1
ATOM 649 N N . ALA A 1 104 ? -29.111 -7.740 -26.564 1.00 17.37 209 ALA A N 1
ATOM 650 C CA . ALA A 1 104 ? -29.799 -6.460 -26.336 1.00 18.13 209 ALA A CA 1
ATOM 651 C C . ALA A 1 104 ? -29.368 -5.335 -27.252 1.00 15.37 209 ALA A C 1
ATOM 652 O O . ALA A 1 104 ? -29.797 -4.207 -27.076 1.00 15.38 209 ALA A O 1
ATOM 654 N N . GLY A 1 105 ? -28.485 -5.605 -28.209 1.00 15.02 210 GLY A N 1
ATOM 655 C CA . GLY A 1 105 ? -27.998 -4.520 -29.037 1.00 14.95 210 GLY A CA 1
ATOM 656 C C . GLY A 1 105 ? -29.101 -3.903 -29.887 1.00 16.47 210 GLY A C 1
ATOM 657 O O . GLY A 1 105 ? -30.084 -4.563 -30.205 1.00 17.06 210 GLY A O 1
ATOM 658 N N . LYS A 1 106 ? -28.899 -2.638 -30.246 1.00 18.63 211 LYS A N 1
ATOM 659 C CA . LYS A 1 106 ? -29.797 -1.892 -31.118 1.00 18.89 211 LYS A CA 1
ATOM 660 C C . LYS A 1 106 ? -29.427 -2.246 -32.535 1.00 16.65 211 LYS A C 1
ATOM 661 O O . LYS A 1 106 ? -28.629 -1.562 -33.161 1.00 19.08 211 LYS A O 1
ATOM 667 N N . ALA A 1 107 ? -30.042 -3.314 -33.017 1.00 18.57 212 ALA A N 1
ATOM 668 C CA . ALA A 1 107 ? -29.688 -3.919 -34.303 1.00 19.03 212 ALA A CA 1
ATOM 669 C C . ALA A 1 107 ? -30.252 -3.140 -35.472 1.00 16.46 212 ALA A C 1
ATOM 670 O O . ALA A 1 107 ? -29.704 -3.186 -36.579 1.00 19.63 212 ALA A O 1
ATOM 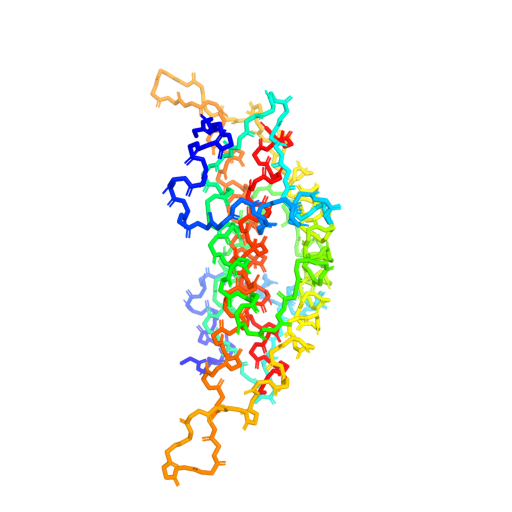672 N N . GLY A 1 108 ? -31.294 -2.357 -35.264 1.00 16.50 213 GLY A N 1
ATOM 673 C CA . GLY A 1 108 ? -32.025 -1.809 -36.388 1.00 10.80 213 GLY A CA 1
ATOM 674 C C . GLY A 1 108 ? -32.579 -2.911 -37.251 1.00 13.20 213 GLY A C 1
ATOM 675 O O . GLY A 1 108 ? -33.206 -3.854 -36.776 1.00 17.04 213 GLY A O 1
ATOM 676 N N . ALA A 1 109 ? -32.404 -2.769 -38.572 1.00 15.25 214 ALA A N 1
ATOM 677 C CA . ALA A 1 109 ? -32.809 -3.815 -39.516 1.00 19.10 214 ALA A CA 1
ATOM 678 C C . ALA A 1 109 ? -31.891 -5.050 -39.532 1.00 19.39 214 ALA A C 1
ATOM 679 O O . ALA A 1 109 ? -32.269 -6.076 -40.111 1.00 23.46 214 ALA A O 1
ATOM 681 N N . ARG A 1 110 ? -30.683 -4.941 -38.956 1.00 18.88 215 ARG A N 1
ATOM 682 C CA . ARG A 1 110 ? -29.751 -6.077 -38.882 1.00 19.41 215 ARG A CA 1
ATOM 683 C C . ARG A 1 110 ? -30.261 -7.192 -37.957 1.00 17.19 215 ARG A C 1
ATOM 684 O O . ARG A 1 110 ? -31.071 -6.929 -37.049 1.00 18.67 215 ARG A O 1
ATOM 692 N N . ASP A 1 111 ? -29.807 -8.431 -38.138 1.00 19.43 216 ASP A N 1
ATOM 693 C CA . ASP A 1 111 ? -30.133 -9.523 -37.201 1.00 21.08 216 ASP A CA 1
ATOM 694 C C . ASP A 1 111 ? -29.380 -9.492 -35.871 1.00 17.96 216 ASP A C 1
ATOM 695 O O . ASP A 1 111 ? -29.809 -10.109 -34.922 1.00 18.11 216 ASP A O 1
ATOM 700 N N . ARG A 1 112 ? -28.231 -8.826 -35.841 1.00 19.23 217 ARG A N 1
ATOM 701 C CA . ARG A 1 112 ? -27.313 -8.848 -34.719 1.00 21.47 217 ARG A CA 1
ATOM 702 C C . ARG A 1 112 ? -26.725 -7.447 -34.533 1.00 18.45 217 ARG A C 1
ATOM 703 O O . ARG A 1 112 ? -26.576 -6.670 -35.506 1.00 22.91 217 ARG A O 1
ATOM 711 N N . ALA A 1 113 ? -26.354 -7.145 -33.291 1.00 17.06 218 ALA A N 1
ATOM 712 C CA . ALA A 1 113 ? -25.544 -5.964 -32.980 1.00 19.11 218 ALA A CA 1
ATOM 713 C C . ALA A 1 113 ? -24.881 -6.135 -31.633 1.00 18.30 218 ALA A C 1
ATOM 714 O O . ALA A 1 113 ? -25.562 -6.229 -30.624 1.00 17.64 218 ALA A O 1
ATOM 716 N N . ASP A 1 114 ? -23.544 -6.138 -31.629 1.00 22.99 219 ASP A N 1
ATOM 717 C CA . ASP A 1 114 ? -22.770 -6.307 -30.396 1.00 22.33 219 ASP A CA 1
ATOM 718 C C . ASP A 1 114 ? -22.306 -5.008 -29.731 1.00 20.79 219 ASP A C 1
ATOM 719 O O . ASP A 1 114 ? -21.512 -5.049 -28.784 1.00 22.08 219 ASP A O 1
ATOM 724 N N . ASP A 1 115 ? -22.840 -3.860 -30.160 1.00 22.94 220 ASP A N 1
ATOM 725 C CA . ASP A 1 115 ? -22.329 -2.549 -29.712 1.00 27.44 220 ASP A CA 1
ATOM 726 C C . ASP A 1 115 ? -22.526 -2.260 -28.212 1.00 20.92 220 ASP A C 1
ATOM 727 O O . ASP A 1 115 ? -21.670 -1.649 -27.590 1.00 23.43 220 ASP A O 1
ATOM 732 N N . LEU A 1 116 ? -23.641 -2.698 -27.634 1.00 20.94 221 LEU A N 1
ATOM 733 C CA . LEU A 1 116 ? -23.828 -2.561 -26.206 1.00 18.93 221 LEU A CA 1
ATOM 734 C C . LEU A 1 116 ? -22.838 -3.386 -25.403 1.00 19.36 221 LEU A C 1
ATOM 735 O O . LEU A 1 116 ? -22.333 -2.946 -24.362 1.00 22.25 221 LEU A O 1
ATOM 740 N N . ALA A 1 117 ? -22.644 -4.616 -25.840 1.00 17.42 222 ALA A N 1
ATOM 741 C CA . ALA A 1 117 ? -21.696 -5.528 -25.192 1.00 18.03 222 ALA A CA 1
ATOM 742 C C . ALA A 1 117 ? -20.302 -4.910 -25.233 1.00 15.57 222 ALA A C 1
ATOM 743 O O . ALA A 1 117 ? -19.561 -4.935 -24.250 1.00 16.45 222 ALA A O 1
ATOM 745 N N . ARG A 1 118 ? -19.962 -4.293 -26.357 1.00 15.31 223 ARG A N 1
ATOM 746 C CA . ARG A 1 118 ? -18.656 -3.648 -26.464 1.00 16.11 223 ARG A CA 1
ATOM 747 C C . ARG A 1 118 ? -18.548 -2.448 -25.524 1.00 17.61 223 ARG A C 1
ATOM 748 O O . ARG A 1 118 ? -17.518 -2.214 -24.924 1.00 19.14 223 ARG A O 1
ATOM 751 N N . GLU A 1 119 ? -19.606 -1.654 -25.423 1.00 19.38 224 GLU A N 1
ATOM 752 C CA . GLU A 1 119 ? -19.604 -0.494 -24.521 1.00 22.37 224 GLU A CA 1
ATOM 753 C C . GLU A 1 119 ? -19.414 -0.932 -23.084 1.00 20.14 224 GLU A C 1
ATOM 754 O O . GLU A 1 119 ? -18.620 -0.341 -22.371 1.00 22.61 224 GLU A O 1
ATOM 760 N N . VAL A 1 120 ? -20.125 -1.980 -22.670 1.00 17.42 225 VAL A N 1
ATOM 761 C CA . VAL A 1 120 ? -20.030 -2.451 -21.287 1.00 19.84 225 VAL A CA 1
ATOM 762 C C . VAL A 1 120 ? -18.631 -2.968 -21.045 1.00 18.51 225 VAL A C 1
ATOM 763 O O . VAL A 1 120 ? -18.051 -2.696 -20.001 1.00 19.40 225 VAL A O 1
ATOM 767 N N . ALA A 1 121 ? -18.090 -3.705 -22.024 1.00 16.06 226 ALA A N 1
ATOM 768 C CA . ALA A 1 121 ? -16.732 -4.172 -21.903 1.00 14.52 226 ALA A CA 1
ATOM 769 C C . ALA A 1 121 ? -15.713 -3.029 -21.773 1.00 13.59 226 ALA A C 1
ATOM 770 O O . ALA A 1 121 ? -14.841 -3.082 -20.895 1.00 16.55 226 ALA A O 1
ATOM 772 N N . ALA A 1 122 ? -15.873 -1.985 -22.565 1.00 14.15 227 ALA A N 1
ATOM 773 C CA . ALA A 1 122 ? -14.975 -0.815 -22.506 1.00 16.68 227 ALA A CA 1
ATOM 774 C C . ALA A 1 122 ? -15.029 -0.083 -21.181 1.00 16.36 227 ALA A C 1
ATOM 775 O O . ALA A 1 122 ? -14.009 0.354 -20.664 1.00 17.95 227 ALA A O 1
ATOM 777 N N . LEU A 1 123 ? -16.244 0.025 -20.610 1.00 15.74 228 LEU A N 1
ATOM 778 C CA . LEU A 1 123 ? -16.392 0.668 -19.300 1.00 16.03 228 LEU A CA 1
ATOM 779 C C . LEU A 1 123 ? -15.707 -0.103 -18.234 1.00 17.44 228 LEU A C 1
ATOM 780 O O . LEU A 1 123 ? -15.107 0.487 -17.334 1.00 19.02 228 LEU A O 1
ATOM 785 N N . ALA A 1 124 ? -15.883 -1.423 -18.289 1.00 16.24 229 ALA A N 1
ATOM 786 C CA . ALA A 1 124 ? -15.312 -2.311 -17.316 1.00 17.15 229 ALA A CA 1
ATOM 787 C C . ALA A 1 124 ? -13.761 -2.216 -17.365 1.00 15.74 229 ALA A C 1
ATOM 788 O O . ALA A 1 124 ? -13.097 -2.176 -16.343 1.00 16.85 229 ALA A O 1
ATOM 790 N N . ILE A 1 125 ? -13.215 -2.200 -18.578 1.00 15.11 230 ILE A N 1
ATOM 791 C CA . ILE A 1 125 ? -11.770 -2.081 -18.718 1.00 13.50 230 ILE A CA 1
ATOM 792 C C . ILE A 1 125 ? -11.287 -0.741 -18.207 1.00 14.66 230 ILE A C 1
ATOM 793 O O . ILE A 1 125 ? -10.280 -0.689 -17.492 1.00 15.75 230 ILE A O 1
ATOM 798 N N . THR A 1 126 ? -11.974 0.338 -18.541 1.00 15.58 231 THR A N 1
ATOM 799 C CA . THR A 1 126 ? -11.598 1.652 -18.020 1.00 17.45 231 THR A CA 1
ATOM 800 C C . THR A 1 126 ? -11.612 1.685 -16.501 1.00 16.22 231 THR A C 1
ATOM 801 O O . THR A 1 126 ? -10.720 2.220 -15.846 1.00 16.81 231 THR A O 1
ATOM 805 N N . LEU A 1 127 ? -12.689 1.122 -15.926 1.00 15.39 232 LEU A N 1
ATOM 806 C CA . LEU A 1 127 ? -12.786 1.093 -14.483 1.00 13.83 232 LEU A CA 1
ATOM 807 C C . LEU A 1 127 ? -11.571 0.330 -13.873 1.00 14.34 232 LEU A C 1
ATOM 808 O O . LEU A 1 127 ? -10.950 0.802 -12.909 1.00 15.41 232 LEU A O 1
ATOM 813 N N . HIS A 1 128 ? -11.302 -0.855 -14.427 1.00 15.66 233 HIS A N 1
ATOM 814 C CA . HIS A 1 128 ? -10.237 -1.726 -13.941 1.00 16.39 233 HIS A CA 1
ATOM 815 C C . HIS A 1 128 ? -8.861 -1.026 -14.074 1.00 16.06 233 HIS A C 1
ATOM 816 O O . HIS A 1 128 ? -8.070 -1.034 -13.137 1.00 16.51 233 HIS A O 1
ATOM 823 N N . THR A 1 129 ? -8.624 -0.392 -15.224 1.00 15.74 234 THR A N 1
ATOM 824 C CA . THR A 1 129 ? -7.362 0.343 -15.435 1.00 16.86 234 THR A CA 1
ATOM 825 C C . THR A 1 129 ? -7.183 1.456 -14.446 1.00 14.92 234 THR A C 1
ATOM 826 O O . THR A 1 129 ? -6.131 1.630 -13.867 1.00 15.49 234 THR A O 1
ATOM 830 N N . SER A 1 130 ? -8.264 2.192 -14.196 1.00 12.76 235 SER A N 1
ATOM 831 C CA . SER A 1 130 ? -8.226 3.267 -13.225 1.00 12.64 235 SER A CA 1
ATOM 832 C C . SER A 1 130 ? -8.004 2.771 -11.776 1.00 13.05 235 SER A C 1
ATOM 833 O O . SER A 1 130 ? -7.284 3.403 -11.010 1.00 16.10 235 SER A O 1
ATOM 836 N N . LEU A 1 131 ? -8.578 1.617 -11.448 1.00 12.30 236 LEU A N 1
ATOM 837 C CA . LEU A 1 131 ? -8.316 0.973 -10.180 1.00 14.78 236 LEU A CA 1
ATOM 838 C C . LEU A 1 131 ? -6.851 0.608 -10.032 1.00 13.90 236 LEU A C 1
ATOM 839 O O . LEU A 1 131 ? -6.265 0.787 -8.999 1.00 15.67 236 LEU A O 1
ATOM 844 N N . ILE A 1 132 ? -6.241 0.110 -11.136 1.00 13.41 237 ILE A N 1
ATOM 845 C CA . ILE A 1 132 ? -4.834 -0.203 -11.097 1.00 13.32 237 ILE A CA 1
ATOM 846 C C . ILE A 1 132 ? -4.006 1.061 -10.919 1.00 13.80 237 ILE A C 1
ATOM 847 O O . ILE A 1 132 ? -3.100 1.092 -10.085 1.00 14.67 237 ILE A O 1
ATOM 852 N N . LYS A 1 133 ? -4.296 2.102 -11.680 1.00 13.68 238 LYS A N 1
ATOM 853 C CA . LYS A 1 133 ? -3.506 3.326 -11.568 1.00 14.92 238 LYS A CA 1
ATOM 854 C C . LYS A 1 133 ? -3.559 3.884 -10.137 1.00 16.06 238 LYS A C 1
ATOM 855 O O . LYS A 1 133 ? -2.537 4.279 -9.565 1.00 17.42 238 LYS A O 1
ATOM 861 N N . SER A 1 134 ? -4.756 3.901 -9.569 1.00 16.56 239 SER A N 1
ATOM 862 C CA . SER A 1 134 ? -4.942 4.351 -8.195 1.00 17.63 239 SER A CA 1
ATOM 863 C C . SER A 1 134 ? -4.125 3.536 -7.207 1.00 17.60 239 SER A C 1
ATOM 864 O O . SER A 1 134 ? -3.431 4.094 -6.364 1.00 22.47 239 SER A O 1
ATOM 867 N N . ALA A 1 135 ? -4.208 2.220 -7.309 1.00 17.00 240 ALA A N 1
ATOM 868 C CA . ALA A 1 135 ? -3.449 1.354 -6.390 1.00 18.16 240 ALA A CA 1
ATOM 869 C C . ALA A 1 135 ? -1.952 1.482 -6.578 1.00 15.61 240 ALA A C 1
ATOM 870 O O . ALA A 1 135 ? -1.217 1.426 -5.591 1.00 21.89 240 ALA A O 1
ATOM 872 N N . VAL A 1 136 ? -1.490 1.645 -7.817 1.00 17.33 241 VAL A N 1
ATOM 873 C CA . VAL A 1 136 ? -0.042 1.767 -8.038 1.00 18.85 241 VAL A CA 1
ATOM 874 C C . VAL A 1 136 ? 0.437 3.062 -7.399 1.00 22.78 241 VAL A C 1
ATOM 875 O O . VAL A 1 136 ? 1.465 3.062 -6.701 1.00 27.13 241 VAL A O 1
ATOM 879 N N . ARG A 1 137 ? -0.322 4.153 -7.570 1.00 25.15 242 ARG A N 1
ATOM 880 C CA . ARG A 1 137 ? 0.151 5.444 -7.081 1.00 30.93 242 ARG A CA 1
ATOM 881 C C . ARG A 1 137 ? 0.220 5.363 -5.552 1.00 32.28 242 ARG A C 1
ATOM 882 O O . ARG A 1 137 ? 1.180 5.852 -4.957 1.00 39.31 242 ARG A O 1
ATOM 885 N N . ASP A 1 138 ? -0.756 4.685 -4.940 1.00 29.00 243 ASP A N 1
ATOM 886 C CA . ASP A 1 138 ? -0.769 4.465 -3.477 1.00 32.69 243 ASP A CA 1
ATOM 887 C C . ASP A 1 138 ? 0.427 3.637 -3.001 1.00 35.58 243 ASP A C 1
ATOM 888 O O . ASP A 1 138 ? 1.091 4.016 -2.027 1.00 43.91 243 ASP A O 1
ATOM 893 N N . VAL A 1 139 ? 0.682 2.503 -3.657 1.00 28.80 244 VAL A N 1
ATOM 894 C CA . VAL A 1 139 ? 1.803 1.635 -3.261 1.00 29.60 244 VAL A CA 1
ATOM 895 C C . VAL A 1 139 ? 3.110 2.387 -3.432 1.00 31.32 244 VAL A C 1
ATOM 896 O O . VAL A 1 139 ? 4.010 2.240 -2.610 1.00 40.76 244 VAL A O 1
ATOM 900 N N . LEU A 1 140 ? 3.230 3.179 -4.489 1.00 34.39 245 LEU A N 1
ATOM 901 C CA . LEU A 1 140 ? 4.472 3.903 -4.752 1.00 29.90 245 LEU A CA 1
ATOM 902 C C . LEU A 1 140 ? 4.305 5.352 -4.310 1.00 37.92 245 LEU A C 1
ATOM 903 O O . LEU A 1 140 ? 5.235 6.154 -4.432 1.00 45.76 245 LEU A O 1
ATOM 908 N N . MET B 1 21 ? -4.330 14.849 -7.399 1.00 42.10 126 MET B N 1
ATOM 909 C CA . MET B 1 21 ? -5.187 15.726 -6.542 1.00 44.48 126 MET B CA 1
ATOM 910 C C . MET B 1 21 ? -5.746 14.958 -5.334 1.00 33.57 126 MET B C 1
ATOM 911 O O . MET B 1 21 ? -5.759 13.724 -5.330 1.00 36.79 126 MET B O 1
ATOM 916 N N . ARG B 1 22 ? -6.132 15.711 -4.297 1.00 27.38 127 ARG B N 1
ATOM 917 C CA . ARG B 1 22 ? -6.705 15.176 -3.067 1.00 25.17 127 ARG B CA 1
ATOM 918 C C . ARG B 1 22 ? -8.112 15.748 -2.970 1.00 25.02 127 ARG B C 1
ATOM 919 O O . ARG B 1 22 ? -8.307 16.931 -2.700 1.00 37.76 127 ARG B O 1
ATOM 922 N N . LEU B 1 23 ? -9.085 14.889 -3.189 1.00 17.95 128 LEU B N 1
ATOM 923 C CA . LEU B 1 23 ? -10.481 15.272 -3.210 1.00 15.25 128 LEU B CA 1
ATOM 924 C C . LEU B 1 23 ? -11.187 14.820 -1.952 1.00 15.30 128 LEU B C 1
ATOM 925 O O . LEU B 1 23 ? -11.060 13.683 -1.544 1.00 15.41 128 LEU B O 1
ATOM 930 N N . SER B 1 24 ? -11.970 15.720 -1.370 1.00 15.00 129 SER B N 1
ATOM 931 C CA . SER B 1 24 ? -12.896 15.316 -0.315 1.00 14.92 129 SER B CA 1
ATOM 932 C C . SER B 1 24 ? -14.004 14.495 -0.947 1.00 15.26 129 SER B C 1
ATOM 933 O O . SER B 1 24 ? -14.170 14.485 -2.149 1.00 15.84 129 SER B O 1
ATOM 936 N N . ARG B 1 25 ? -14.846 13.896 -0.097 1.00 13.74 130 ARG B N 1
ATOM 937 C CA . ARG B 1 25 ? -15.973 13.133 -0.564 1.00 13.10 130 ARG B CA 1
ATOM 938 C C . ARG B 1 25 ? -16.867 14.022 -1.439 1.00 13.30 130 ARG B C 1
ATOM 939 O O . ARG B 1 25 ? -17.318 13.615 -2.480 1.00 14.64 130 ARG B O 1
ATOM 947 N N . GLU B 1 26 ? -17.114 15.244 -0.983 1.00 15.26 131 GLU B N 1
ATOM 948 C CA . GLU B 1 26 ? -18.003 16.169 -1.679 1.00 15.40 131 GLU B CA 1
ATOM 949 C C . GLU B 1 26 ? -17.382 16.633 -3.009 1.00 15.93 131 GLU B C 1
ATOM 950 O O . GLU B 1 26 ? -18.086 16.787 -4.027 1.00 19.16 131 GLU B O 1
ATOM 956 N N . ASP B 1 27 ? -16.080 16.868 -2.979 1.00 17.61 132 ASP B N 1
ATOM 957 C CA . ASP B 1 27 ? -15.322 17.219 -4.217 1.00 15.68 132 ASP B CA 1
ATOM 958 C C . ASP B 1 27 ? -15.510 16.068 -5.254 1.00 14.95 132 ASP B C 1
ATOM 959 O O . ASP B 1 27 ? -15.751 16.307 -6.427 1.00 15.05 132 ASP B O 1
ATOM 964 N N . LEU B 1 28 ? -15.384 14.820 -4.806 1.00 13.61 133 LEU B N 1
ATOM 965 C CA . LEU B 1 28 ? -15.555 13.661 -5.677 1.00 13.12 133 LEU B CA 1
ATOM 966 C C . LEU B 1 28 ? -16.976 13.585 -6.260 1.00 12.56 133 LEU B C 1
ATOM 967 O O . LEU B 1 28 ? -17.139 13.321 -7.469 1.00 13.87 133 LEU B O 1
ATOM 972 N N . LEU B 1 29 ? -18.001 13.795 -5.433 1.00 14.74 134 LEU B N 1
ATOM 973 C CA . LEU B 1 29 ? -19.369 13.760 -5.940 1.00 13.35 134 LEU B CA 1
ATOM 974 C C . LEU B 1 29 ? -19.613 14.869 -6.968 1.00 15.88 134 LEU B C 1
ATOM 975 O O . LEU B 1 29 ? -20.231 14.647 -8.013 1.00 17.17 134 LEU B O 1
ATOM 980 N N . GLU B 1 30 ? -19.087 16.058 -6.705 1.00 16.61 135 GLU B N 1
ATOM 981 C CA . GLU B 1 30 ? -19.285 17.187 -7.624 1.00 19.81 135 GLU B CA 1
ATOM 982 C C . GLU B 1 30 ? -18.620 16.949 -9.006 1.00 18.62 135 GLU B C 1
ATOM 983 O O . GLU B 1 30 ? -19.204 17.174 -10.096 1.00 22.86 135 GLU B O 1
ATOM 989 N N . ARG B 1 31 ? -17.400 16.477 -8.955 1.00 17.11 136 ARG B N 1
ATOM 990 C CA . ARG B 1 31 ? -16.629 16.211 -10.201 1.00 17.17 136 ARG B CA 1
ATOM 991 C C . ARG B 1 31 ? -17.198 15.031 -11.004 1.00 17.48 136 ARG B C 1
ATOM 992 O O . ARG B 1 31 ? -17.197 15.052 -12.233 1.00 20.49 136 ARG B O 1
ATOM 1000 N N . SER B 1 32 ? -17.678 13.998 -10.313 1.00 17.47 137 SER B N 1
ATOM 1001 C CA . SER B 1 32 ? -18.186 12.808 -10.965 1.00 16.75 137 SER B CA 1
ATOM 1002 C C . SER B 1 32 ? -19.645 12.915 -11.426 1.00 15.45 137 SER B C 1
ATOM 1003 O O . SER B 1 32 ? -20.031 12.191 -12.309 1.00 17.22 137 SER B O 1
ATOM 1006 N N . GLU B 1 33 ? -20.451 13.770 -10.786 1.00 15.49 138 GLU B N 1
ATOM 1007 C CA . GLU B 1 33 ? -21.901 13.835 -11.042 1.00 14.83 138 GLU B CA 1
ATOM 1008 C C . GLU B 1 33 ? -22.595 12.490 -10.772 1.00 14.50 138 GLU B C 1
ATOM 1009 O O . GLU B 1 33 ? -23.520 12.084 -11.486 1.00 19.89 138 GLU B O 1
ATOM 1015 N N . VAL B 1 34 ? -22.175 11.829 -9.701 1.00 13.22 139 VAL B N 1
ATOM 1016 C CA . VAL B 1 34 ? -22.762 10.581 -9.299 1.00 12.71 139 VAL B CA 1
ATOM 1017 C C . VAL B 1 34 ? -23.402 10.781 -7.907 1.00 13.83 139 VAL B C 1
ATOM 1018 O O . VAL B 1 34 ? -22.974 11.645 -7.118 1.00 14.47 139 VAL B O 1
ATOM 1022 N N . ALA B 1 35 ? -24.432 9.968 -7.643 1.00 11.07 140 ALA B N 1
ATOM 1023 C CA . ALA B 1 35 ? -25.144 10.063 -6.336 1.00 11.06 140 ALA B CA 1
ATOM 1024 C C . ALA B 1 35 ? -24.302 9.539 -5.190 1.00 12.05 140 ALA B C 1
ATOM 1025 O O . ALA B 1 35 ? -23.616 8.512 -5.302 1.00 12.98 140 ALA B O 1
ATOM 1027 N N . ASP B 1 36 ? -24.486 10.162 -4.000 1.00 13.28 141 ASP B N 1
ATOM 1028 C CA . ASP B 1 36 ? -23.788 9.733 -2.807 1.00 14.19 141 ASP B CA 1
ATOM 1029 C C . ASP B 1 36 ? -24.106 8.281 -2.460 1.00 13.36 141 ASP B C 1
ATOM 1030 O O . ASP B 1 36 ? -23.294 7.562 -1.953 1.00 14.67 141 ASP B O 1
ATOM 1035 N N . GLU B 1 37 ? -25.322 7.832 -2.766 1.00 13.74 142 GLU B N 1
ATOM 1036 C CA . GLU B 1 37 ? -25.700 6.477 -2.460 1.00 15.63 142 GLU B CA 1
ATOM 1037 C C . GLU B 1 37 ? -24.904 5.430 -3.289 1.00 13.84 142 GLU B C 1
ATOM 1038 O O . GLU B 1 37 ? -24.581 4.339 -2.818 1.00 15.36 142 GLU B O 1
ATOM 1044 N N . LEU B 1 38 ? -24.572 5.802 -4.534 1.00 13.49 143 LEU B N 1
ATOM 1045 C CA . LEU B 1 38 ? -23.733 4.935 -5.360 1.00 10.48 143 LEU B CA 1
ATOM 1046 C C . LEU B 1 38 ? -22.292 4.906 -4.832 1.00 11.52 143 LEU B C 1
ATOM 1047 O O . LEU B 1 38 ? -21.721 3.831 -4.702 1.00 12.05 143 LEU B O 1
ATOM 1052 N N . LEU B 1 39 ? -21.789 6.062 -4.420 1.00 11.52 144 LEU B N 1
ATOM 1053 C CA . LEU B 1 39 ? -20.447 6.093 -3.796 1.00 13.44 144 LEU B CA 1
ATOM 1054 C C . LEU B 1 39 ? -20.423 5.224 -2.519 1.00 11.01 144 LEU B C 1
ATOM 1055 O O . LEU B 1 39 ? -19.505 4.446 -2.275 1.00 11.66 144 LEU B O 1
ATOM 1060 N N . THR B 1 40 ? -21.510 5.347 -1.700 1.00 13.15 145 THR B N 1
ATOM 1061 C CA . THR B 1 40 ? -21.593 4.556 -0.508 1.00 13.29 145 THR B CA 1
ATOM 1062 C C . THR B 1 40 ? -21.594 3.083 -0.857 1.00 13.11 145 THR B C 1
ATOM 1063 O O . THR B 1 40 ? -20.882 2.325 -0.237 1.00 15.06 145 THR B O 1
ATOM 1067 N N . ALA B 1 41 ? -22.394 2.674 -1.843 1.00 12.08 146 ALA B N 1
ATOM 1068 C CA . ALA B 1 41 ? -22.393 1.280 -2.273 1.00 12.75 146 ALA B CA 1
ATOM 1069 C C . ALA B 1 41 ? -21.001 0.761 -2.720 1.00 11.80 146 ALA B C 1
ATOM 1070 O O . ALA B 1 41 ? -20.609 -0.359 -2.403 1.00 14.39 146 ALA B O 1
ATOM 1072 N N . LEU B 1 42 ? -20.293 1.626 -3.457 1.00 11.25 147 LEU B N 1
ATOM 1073 C CA . LEU B 1 42 ? -18.953 1.280 -3.933 1.00 11.69 147 LEU B CA 1
ATOM 1074 C C . LEU B 1 42 ? -17.912 1.226 -2.824 1.00 12.16 147 LEU B C 1
ATOM 1075 O O . LEU B 1 42 ? -17.045 0.352 -2.830 1.00 13.69 147 LEU B O 1
ATOM 1080 N N . LEU B 1 43 ? -18.050 2.107 -1.829 1.00 12.12 148 LEU B N 1
ATOM 1081 C CA . LEU B 1 43 ? -17.176 2.044 -0.670 1.00 13.59 148 LEU B CA 1
ATOM 1082 C C . LEU B 1 43 ? -17.416 0.820 0.165 1.00 12.98 148 LEU B C 1
ATOM 1083 O O . LEU B 1 43 ? -16.480 0.146 0.559 1.00 14.54 148 LEU B O 1
ATOM 1088 N N A LYS B 1 44 ? -18.687 0.515 0.439 0.50 12.78 149 LYS B N 1
ATOM 1089 N N B LYS B 1 44 ? -18.697 0.538 0.422 0.50 12.76 149 LYS B N 1
ATOM 1090 C CA A LYS B 1 44 ? -19.012 -0.643 1.278 0.50 14.50 149 LYS B CA 1
ATOM 1091 C CA B LYS B 1 44 ? -19.100 -0.638 1.194 0.50 14.73 149 LYS B CA 1
ATOM 1092 C C A LYS B 1 44 ? -18.718 -1.994 0.594 0.50 15.91 149 LYS B C 1
ATOM 1093 C C B LYS B 1 44 ? -18.623 -1.942 0.583 0.50 16.17 149 LYS B C 1
ATOM 1094 O O A LYS B 1 44 ? -18.481 -2.987 1.274 0.50 17.54 149 LYS B O 1
ATOM 1095 O O B LYS B 1 44 ? -18.147 -2.823 1.289 0.50 18.01 149 LYS B O 1
ATOM 1106 N N . ALA B 1 45 ? -18.695 -2.030 -0.745 1.00 17.04 150 ALA B N 1
ATOM 1107 C CA . ALA B 1 45 ? -18.226 -3.212 -1.487 1.00 20.51 150 ALA B CA 1
ATOM 1108 C C . ALA B 1 45 ? -16.715 -3.311 -1.626 1.00 20.10 150 ALA B C 1
ATOM 1109 O O . ALA B 1 45 ? -16.221 -4.317 -2.136 1.00 25.90 150 ALA B O 1
ATOM 1111 N N . GLY B 1 46 ? -15.977 -2.273 -1.223 1.00 17.51 151 GLY B N 1
ATOM 1112 C CA . GLY B 1 46 ? -14.505 -2.286 -1.301 1.00 16.92 151 GLY B CA 1
ATOM 1113 C C . GLY B 1 46 ? -13.960 -1.997 -2.685 1.00 16.24 151 GLY B C 1
ATOM 1114 O O . GLY B 1 46 ? -12.764 -2.192 -2.925 1.00 26.79 151 GLY B O 1
ATOM 1115 N N . VAL B 1 47 ? -14.814 -1.508 -3.583 1.00 13.29 152 VAL B N 1
ATOM 1116 C CA . VAL B 1 47 ? -14.452 -1.216 -4.953 1.00 13.54 152 VAL B CA 1
ATOM 1117 C C . VAL B 1 47 ? -13.626 0.030 -5.004 1.00 14.37 152 VAL B C 1
ATOM 1118 O O . VAL B 1 47 ? -12.553 0.053 -5.666 1.00 18.69 152 VAL B O 1
ATOM 1122 N N . ILE B 1 48 ? -14.115 1.092 -4.419 1.00 15.47 153 ILE B N 1
ATOM 1123 C CA . ILE B 1 48 ? -13.384 2.337 -4.290 1.00 15.91 153 ILE B CA 1
ATOM 1124 C C . ILE B 1 48 ? -12.883 2.498 -2.865 1.00 14.16 153 ILE B C 1
ATOM 1125 O O . ILE B 1 48 ? -13.536 2.022 -1.927 1.00 16.70 153 ILE B O 1
ATOM 1130 N N . THR B 1 49 ? -11.690 3.097 -2.712 1.00 15.45 154 THR B N 1
ATOM 1131 C CA . THR B 1 49 ? -11.174 3.376 -1.411 1.00 19.56 154 THR B CA 1
ATOM 1132 C C . THR B 1 49 ? -10.597 4.761 -1.437 1.00 16.11 154 THR B C 1
ATOM 1133 O O . THR B 1 49 ? -10.161 5.280 -2.478 1.00 17.89 154 THR B O 1
ATOM 1137 N N . THR B 1 50 ? -10.497 5.340 -0.269 1.00 17.44 155 THR B N 1
ATOM 1138 C CA . THR B 1 50 ? -9.683 6.534 -0.125 1.00 18.64 155 THR B CA 1
ATOM 1139 C C . THR B 1 50 ? -8.232 6.149 -0.116 1.00 18.04 155 THR B C 1
ATOM 1140 O O . THR B 1 50 ? -7.869 5.007 0.146 1.00 22.04 155 THR B O 1
ATOM 1144 N N . GLY B 1 51 ? -7.397 7.122 -0.412 1.00 17.81 156 GLY B N 1
ATOM 1145 C CA . GLY B 1 51 ? -5.946 6.917 -0.352 1.00 16.91 156 GLY B CA 1
ATOM 1146 C C . GLY B 1 51 ? -5.492 6.954 1.090 1.00 19.12 156 GLY B C 1
ATOM 1147 O O . GLY B 1 51 ? -6.312 7.080 1.995 1.00 20.94 156 GLY B O 1
ATOM 1148 N N . PRO B 1 52 ? -4.185 6.912 1.336 1.00 22.68 157 PRO B N 1
ATOM 1149 C CA . PRO B 1 52 ? -3.785 6.722 2.759 1.00 24.12 157 PRO B CA 1
ATOM 1150 C C . PRO B 1 52 ? -4.115 7.878 3.742 1.00 25.39 157 PRO B C 1
ATOM 1151 O O . PRO B 1 52 ? -4.189 7.637 4.951 1.00 24.30 157 PRO B O 1
ATOM 1155 N N . GLY B 1 53 ? -4.251 9.105 3.231 1.00 23.33 158 GLY B N 1
ATOM 1156 C CA . GLY B 1 53 ? -4.743 10.271 4.004 1.00 20.71 158 GLY B CA 1
ATOM 1157 C C . GLY B 1 53 ? -6.249 10.492 4.062 1.00 20.50 158 GLY B C 1
ATOM 1158 O O . GLY B 1 53 ? -6.718 11.518 4.579 1.00 24.33 158 GLY B O 1
ATOM 1159 N N . GLY B 1 54 ? -7.002 9.543 3.545 1.00 18.77 159 GLY B N 1
ATOM 1160 C CA . GLY B 1 54 ? -8.467 9.644 3.543 1.00 17.31 159 GLY B CA 1
ATOM 1161 C C . GLY B 1 54 ? -9.073 10.485 2.429 1.00 15.58 159 GLY B C 1
ATOM 1162 O O . GLY B 1 54 ? -10.278 10.700 2.413 1.00 19.97 159 GLY B O 1
ATOM 1163 N N . PHE B 1 55 ? -8.259 10.951 1.490 1.00 18.16 160 PHE B N 1
ATOM 1164 C CA . PHE B 1 55 ? -8.752 11.640 0.290 1.00 17.45 160 PHE B CA 1
ATOM 1165 C C . PHE B 1 55 ? -8.955 10.711 -0.877 1.00 15.60 160 PHE B C 1
ATOM 1166 O O . PHE B 1 55 ? -8.473 9.590 -0.906 1.00 20.58 160 PHE B O 1
ATOM 1174 N N . PHE B 1 56 ? -9.749 11.186 -1.821 1.00 12.92 161 PHE B N 1
ATOM 1175 C CA . PHE B 1 56 ? -9.916 10.522 -3.067 1.00 11.90 161 PHE B CA 1
ATOM 1176 C C . PHE B 1 56 ? -8.964 11.177 -4.079 1.00 14.00 161 PHE B C 1
ATOM 1177 O O . PHE B 1 56 ? -8.595 12.321 -3.984 1.00 18.02 161 PHE B O 1
ATOM 1185 N N . ASP B 1 57 ? -8.655 10.399 -5.087 1.00 16.29 162 ASP B N 1
ATOM 1186 C CA . ASP B 1 57 ? -7.830 10.907 -6.190 1.00 18.40 162 ASP B CA 1
ATOM 1187 C C . ASP B 1 57 ? -8.580 11.125 -7.505 1.00 17.22 162 ASP B C 1
ATOM 1188 O O . ASP B 1 57 ? -9.788 10.883 -7.608 1.00 18.17 162 ASP B O 1
ATOM 1193 N N . GLU B 1 58 ? -7.846 11.578 -8.537 1.00 20.24 163 GLU B N 1
ATOM 1194 C CA . GLU B 1 58 ? -8.422 11.761 -9.865 1.00 19.67 163 GLU B CA 1
ATOM 1195 C C . GLU B 1 58 ? -8.976 10.484 -10.489 1.00 16.30 163 GLU B C 1
ATOM 1196 O O . GLU B 1 58 ? -9.945 10.516 -11.270 1.00 18.59 163 GLU B O 1
ATOM 1202 N N . HIS B 1 59 ? -8.378 9.359 -10.145 1.00 15.12 164 HIS B N 1
ATOM 1203 C CA . HIS B 1 59 ? -8.844 8.093 -10.655 1.00 14.96 164 HIS B CA 1
ATOM 1204 C C . HIS B 1 59 ? -10.210 7.747 -1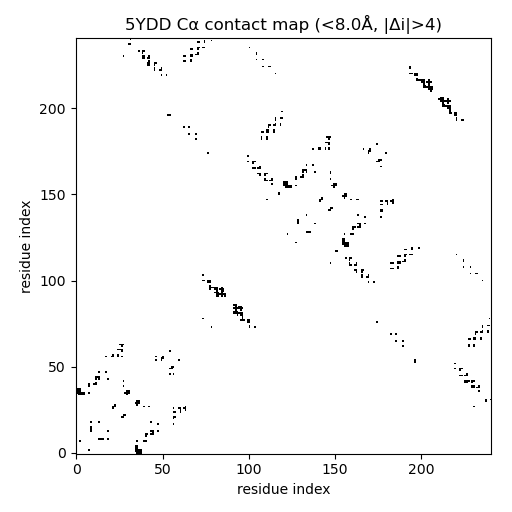0.069 1.00 12.85 164 HIS B C 1
ATOM 1205 O O . HIS B 1 59 ? -10.997 7.120 -10.743 1.00 13.97 164 HIS B O 1
ATOM 1212 N N . ALA B 1 60 ? -10.439 8.202 -8.834 1.00 11.28 165 ALA B N 1
ATOM 1213 C CA . ALA B 1 60 ? -11.740 7.962 -8.200 1.00 10.86 165 ALA B CA 1
ATOM 1214 C C . ALA B 1 60 ? -12.889 8.554 -9.011 1.00 11.01 165 ALA B C 1
ATOM 1215 O O . ALA B 1 60 ? -13.948 7.925 -9.140 1.00 13.95 165 ALA B O 1
ATOM 1217 N N . VAL B 1 61 ? -12.664 9.702 -9.645 1.00 11.69 166 VAL B N 1
ATOM 1218 C CA . VAL B 1 61 ? -13.686 10.327 -10.485 1.00 12.40 166 VAL B CA 1
ATOM 1219 C C . VAL B 1 61 ? -14.093 9.392 -11.598 1.00 12.71 166 VAL B C 1
ATOM 1220 O O . VAL B 1 61 ? -15.286 9.149 -11.851 1.00 15.57 166 VAL B O 1
ATOM 1224 N N . VAL B 1 62 ? -13.084 8.898 -12.337 1.00 12.58 167 VAL B N 1
ATOM 1225 C CA . VAL B 1 62 ? -13.321 7.992 -13.438 1.00 12.00 167 VAL B CA 1
ATOM 1226 C C . VAL B 1 62 ? -13.982 6.676 -12.971 1.00 12.07 167 VAL B C 1
ATOM 1227 O O . VAL B 1 62 ? -14.935 6.181 -13.599 1.00 13.85 167 VAL B O 1
ATOM 1231 N N . ILE B 1 63 ? -13.489 6.135 -11.858 1.00 11.55 168 ILE B N 1
ATOM 1232 C CA . ILE B 1 63 ? -14.018 4.870 -11.331 1.00 12.75 168 ILE B CA 1
ATOM 1233 C C . ILE B 1 63 ? -15.532 5.059 -11.017 1.00 12.85 168 ILE B C 1
ATOM 1234 O O . ILE B 1 63 ? -16.341 4.215 -11.381 1.00 14.26 168 ILE B O 1
ATOM 1239 N N A LEU B 1 64 ? -15.860 6.163 -10.367 0.50 11.93 169 LEU B N 1
ATOM 1240 N N B LEU B 1 64 ? -15.865 6.164 -10.354 0.50 12.77 169 LEU B N 1
ATOM 1241 C CA A LEU B 1 64 ? -17.248 6.406 -9.966 0.50 10.93 169 LEU B CA 1
ATOM 1242 C CA B LEU B 1 64 ? -17.275 6.448 -10.006 0.50 13.28 169 LEU B CA 1
ATOM 1243 C C A LEU B 1 64 ? -18.152 6.644 -11.190 0.50 12.31 169 LEU B C 1
ATOM 1244 C C B LEU B 1 64 ? -18.141 6.578 -11.239 0.50 14.05 169 LEU B C 1
ATOM 1245 O O A LEU B 1 64 ? -19.255 6.127 -11.230 0.50 14.81 169 LEU B O 1
ATOM 1246 O O B LEU B 1 64 ? -19.199 5.956 -11.326 0.50 15.69 169 LEU B O 1
ATOM 1255 N N . GLN B 1 65 ? -17.658 7.351 -12.213 1.00 13.12 170 GLN B N 1
ATOM 1256 C CA . GLN B 1 65 ? -18.405 7.575 -13.456 1.00 13.92 170 GLN B CA 1
ATOM 1257 C C . GLN B 1 65 ? -18.628 6.272 -14.235 1.00 12.89 170 GLN B C 1
ATOM 1258 O O . GLN B 1 65 ? -19.728 6.015 -14.744 1.00 15.32 170 GLN B O 1
ATOM 1264 N N . CYS B 1 66 ? -17.602 5.433 -14.295 1.00 13.70 171 CYS B N 1
ATOM 1265 C CA . CYS B 1 66 ? -17.734 4.143 -14.946 1.00 13.99 171 CYS B CA 1
ATOM 1266 C C . CYS B 1 66 ? -18.694 3.213 -14.189 1.00 12.39 171 CYS B C 1
ATOM 1267 O O . CYS B 1 66 ? -19.473 2.504 -14.804 1.00 14.50 171 CYS B O 1
ATOM 1270 N N . ALA B 1 67 ? -18.556 3.210 -12.854 1.00 13.09 172 ALA B N 1
ATOM 1271 C CA . ALA B 1 67 ? -19.420 2.398 -11.999 1.00 12.43 172 ALA B CA 1
ATOM 1272 C C . ALA B 1 67 ? -20.871 2.832 -12.167 1.00 12.47 172 ALA B C 1
ATOM 1273 O O . ALA B 1 67 ? -21.745 1.960 -12.250 1.00 15.35 172 ALA B O 1
ATOM 1275 N N . ARG B 1 68 ? -21.106 4.136 -12.296 1.00 12.64 173 ARG B N 1
ATOM 1276 C CA . ARG B 1 68 ? -22.511 4.596 -12.505 1.00 12.15 173 ARG B CA 1
ATOM 1277 C C . ARG B 1 68 ? -23.048 4.153 -13.845 1.00 13.40 173 ARG B C 1
ATOM 1278 O O . ARG B 1 68 ? -24.179 3.662 -13.947 1.00 17.01 173 ARG B O 1
ATOM 1286 N N . ALA B 1 69 ? -22.262 4.315 -14.910 1.00 14.40 174 ALA B N 1
ATOM 1287 C CA . ALA B 1 69 ? -22.664 3.835 -16.181 1.00 15.03 174 ALA B CA 1
ATOM 1288 C C . ALA B 1 69 ? -22.912 2.321 -16.201 1.00 14.84 174 ALA B C 1
ATOM 1289 O O . ALA B 1 69 ? -23.854 1.859 -16.850 1.00 18.15 174 ALA B O 1
ATOM 1291 N N . LEU B 1 70 ? -22.049 1.560 -15.556 1.00 13.69 175 LEU B N 1
ATOM 1292 C CA . LEU B 1 70 ? -22.210 0.133 -15.465 1.00 13.39 175 LEU B CA 1
ATOM 1293 C C . LEU B 1 70 ? -23.489 -0.282 -14.668 1.00 15.78 175 LEU B C 1
ATOM 1294 O O . LEU B 1 70 ? -24.132 -1.257 -15.043 1.00 17.84 175 LEU B O 1
ATOM 1299 N N . ALA B 1 71 ? -23.829 0.461 -13.599 1.00 15.36 176 ALA B N 1
ATOM 1300 C CA . ALA B 1 71 ? -25.033 0.199 -12.793 1.00 16.42 176 ALA B CA 1
ATOM 1301 C C . ALA B 1 71 ? -26.228 0.346 -13.681 1.00 19.12 176 ALA B C 1
ATOM 1302 O O . ALA B 1 71 ? -27.210 -0.425 -13.598 1.00 21.84 176 ALA B O 1
ATOM 1304 N N . GLU B 1 72 ? -26.155 1.330 -14.567 1.00 19.30 177 GLU B N 1
ATOM 1305 C CA . GLU B 1 72 ? -27.225 1.545 -15.554 1.00 25.20 177 GLU B CA 1
ATOM 1306 C C . GLU B 1 72 ? -27.378 0.358 -16.556 1.00 21.86 177 GLU B C 1
ATOM 1307 O O . GLU B 1 72 ? -28.436 0.154 -17.129 1.00 34.50 177 GLU B O 1
ATOM 1313 N N . TYR B 1 73 ? -26.334 -0.440 -16.740 1.00 20.09 178 TYR B N 1
ATOM 1314 C CA . TYR B 1 73 ? -26.367 -1.684 -17.523 1.00 20.38 178 TYR B CA 1
ATOM 1315 C C . TYR B 1 73 ? -26.598 -2.933 -16.660 1.00 18.00 178 TYR B C 1
ATOM 1316 O O . TYR B 1 73 ? -26.303 -4.072 -17.077 1.00 23.40 178 TYR B O 1
ATOM 1325 N N . GLY B 1 74 ? -27.077 -2.729 -15.441 1.00 18.04 179 GLY B N 1
ATOM 1326 C CA . GLY B 1 74 ? -27.416 -3.826 -14.558 1.00 22.01 179 GLY B CA 1
ATOM 1327 C C . GLY B 1 74 ? -26.298 -4.375 -13.696 1.00 15.97 179 GLY B C 1
ATOM 1328 O O . GLY B 1 74 ? -26.489 -5.407 -13.041 1.00 22.13 179 GLY B O 1
ATOM 1329 N N . VAL B 1 75 ? -25.144 -3.703 -13.693 1.00 14.08 180 VAL B N 1
ATOM 1330 C CA . VAL B 1 75 ? -23.999 -4.174 -12.942 1.00 13.60 180 VAL B CA 1
ATOM 1331 C C . VAL B 1 75 ? -23.871 -3.434 -11.611 1.00 14.93 180 VAL B C 1
ATOM 1332 O O . VAL B 1 75 ? -23.486 -2.264 -11.568 1.00 18.11 180 VAL B O 1
ATOM 1336 N N . GLU B 1 76 ? -24.193 -4.132 -10.524 1.00 13.88 181 GLU B N 1
ATOM 1337 C CA . GLU B 1 76 ? -24.203 -3.517 -9.239 1.00 15.34 181 GLU B CA 1
ATOM 1338 C C . GLU B 1 76 ? -22.822 -3.412 -8.665 1.00 13.73 181 GLU B C 1
ATOM 1339 O O . GLU B 1 76 ? -21.908 -4.210 -9.049 1.00 15.47 181 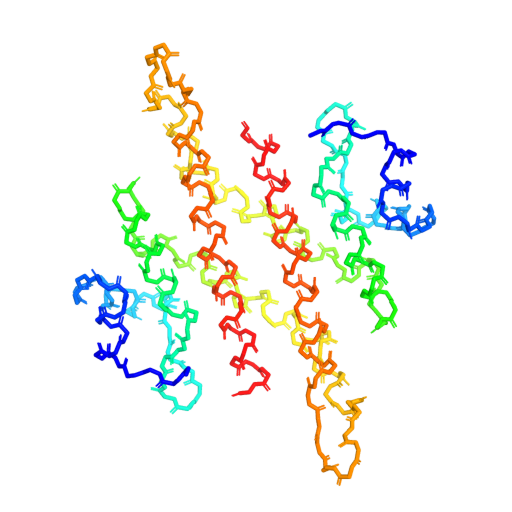GLU B O 1
ATOM 1345 N N . PRO B 1 77 ? -22.615 -2.433 -7.774 1.00 14.36 182 PRO B N 1
ATOM 1346 C CA . PRO B 1 77 ? -21.299 -2.265 -7.175 1.00 15.11 182 PRO B CA 1
ATOM 1347 C C . PRO B 1 77 ? -20.660 -3.515 -6.629 1.00 15.67 182 PRO B C 1
ATOM 1348 O O . PRO B 1 77 ? -19.458 -3.724 -6.825 1.00 16.86 182 PRO B O 1
ATOM 1352 N N . ARG B 1 78 ? -21.407 -4.379 -5.991 1.00 15.75 183 ARG B N 1
ATOM 1353 C CA . ARG B 1 78 ? -20.835 -5.617 -5.462 1.00 16.20 183 ARG B CA 1
ATOM 1354 C C . ARG B 1 78 ? -20.235 -6.534 -6.541 1.00 16.18 183 ARG B C 1
ATOM 1355 O O . ARG B 1 78 ? -19.385 -7.362 -6.243 1.00 20.24 183 ARG B O 1
ATOM 1363 N N . HIS B 1 79 ? -20.765 -6.427 -7.762 1.00 14.71 184 HIS B N 1
ATOM 1364 C CA . HIS B 1 79 ? -20.257 -7.188 -8.879 1.00 14.04 184 HIS B CA 1
ATOM 1365 C C . HIS B 1 79 ? -18.957 -6.640 -9.477 1.00 13.89 184 HIS B C 1
ATOM 1366 O O . HIS B 1 79 ? -18.427 -7.256 -10.414 1.00 19.34 184 HIS B O 1
ATOM 1373 N N . LEU B 1 80 ? -18.521 -5.508 -8.962 1.00 13.55 185 LEU B N 1
ATOM 1374 C CA . LEU B 1 80 ? -17.223 -4.895 -9.386 1.00 15.08 185 LEU B CA 1
ATOM 1375 C C . LEU B 1 80 ? -16.179 -5.232 -8.369 1.00 15.62 185 LEU B C 1
ATOM 1376 O O . LEU B 1 80 ? -15.017 -4.988 -8.603 1.00 17.01 185 LEU B O 1
ATOM 1381 N N . ARG B 1 81 ? -16.534 -5.855 -7.264 1.00 18.80 186 ARG B N 1
ATOM 1382 C CA . ARG B 1 81 ? -15.584 -6.118 -6.215 1.00 20.21 186 ARG B CA 1
ATOM 1383 C C . ARG B 1 81 ? -14.416 -6.958 -6.726 1.00 17.24 186 ARG B C 1
ATOM 1384 O O . ARG B 1 81 ? -13.253 -6.689 -6.379 1.00 22.21 186 ARG B O 1
ATOM 1392 N N . ALA B 1 82 ? -14.698 -7.939 -7.575 1.00 19.69 187 ALA B N 1
ATOM 1393 C CA . ALA B 1 82 ? -13.626 -8.737 -8.208 1.00 21.41 187 ALA B CA 1
ATOM 1394 C C . ALA B 1 82 ? -12.584 -7.921 -8.983 1.00 19.65 187 ALA B C 1
ATOM 1395 O O . ALA B 1 82 ? -11.384 -8.254 -8.957 1.00 22.42 187 ALA B O 1
ATOM 1397 N N . PHE B 1 83 ? -13.036 -6.849 -9.648 1.00 20.07 188 PHE B N 1
ATOM 1398 C CA . PHE B 1 83 ? -12.166 -5.958 -10.430 1.00 18.53 188 PHE B CA 1
ATOM 1399 C C . PHE B 1 83 ? -11.164 -5.294 -9.521 1.00 18.42 188 PHE B C 1
ATOM 1400 O O . PHE B 1 83 ? -10.026 -5.088 -9.874 1.00 21.81 188 PHE B O 1
ATOM 1408 N N . ARG B 1 84 ? -11.612 -4.935 -8.340 1.00 17.82 189 ARG B N 1
ATOM 1409 C CA . ARG B 1 84 ? -10.748 -4.283 -7.394 1.00 16.57 189 ARG B CA 1
ATOM 1410 C C . ARG B 1 84 ? -9.694 -5.248 -6.819 1.00 16.76 189 ARG B C 1
ATOM 1411 O O . ARG B 1 84 ? -8.509 -4.880 -6.708 1.00 17.23 189 ARG B O 1
ATOM 1419 N N A SER B 1 85 ? -10.120 -6.455 -6.447 0.50 16.07 190 SER B N 1
ATOM 1420 N N B SER B 1 85 ? -10.115 -6.458 -6.435 0.50 17.82 190 SER B N 1
ATOM 1421 C CA A SER B 1 85 ? -9.228 -7.459 -5.903 0.50 15.90 190 SER B CA 1
ATOM 1422 C CA B SER B 1 85 ? -9.196 -7.464 -5.915 0.50 19.08 190 SER B CA 1
ATOM 1423 C C A SER B 1 85 ? -8.118 -7.793 -6.935 0.50 15.72 190 SER B C 1
ATOM 1424 C C B SER B 1 85 ? -8.088 -7.699 -6.956 0.50 18.01 190 SER B C 1
ATOM 1425 O O A SER B 1 85 ? -6.950 -7.980 -6.579 0.50 18.36 190 SER B O 1
ATOM 1426 O O B SER B 1 85 ? -6.893 -7.678 -6.639 0.50 19.10 190 SER B O 1
ATOM 1431 N N . ALA B 1 86 ? -8.508 -7.882 -8.203 1.00 18.38 191 ALA B N 1
ATOM 1432 C CA . ALA B 1 86 ? -7.574 -8.123 -9.312 1.00 17.46 191 ALA B CA 1
ATOM 1433 C C . ALA B 1 86 ? -6.659 -6.905 -9.563 1.00 16.39 191 ALA B C 1
ATOM 1434 O O . ALA B 1 86 ? -5.446 -7.080 -9.775 1.00 16.03 191 ALA B O 1
ATOM 1436 N N . ALA B 1 87 ? -7.201 -5.692 -9.485 1.00 16.66 192 ALA B N 1
ATOM 1437 C CA . ALA B 1 87 ? -6.382 -4.488 -9.622 1.00 15.91 192 ALA B CA 1
ATOM 1438 C C . ALA B 1 87 ? -5.312 -4.385 -8.552 1.00 12.85 192 ALA B C 1
ATOM 1439 O O . ALA B 1 87 ? -4.191 -4.005 -8.846 1.00 17.34 192 ALA B O 1
ATOM 1441 N N . ASP B 1 88 ? -5.643 -4.767 -7.318 1.00 13.62 193 ASP B N 1
ATOM 1442 C CA . ASP B 1 88 ? -4.683 -4.722 -6.215 1.00 14.60 193 ASP B CA 1
ATOM 1443 C C . ASP B 1 88 ? -3.563 -5.711 -6.463 1.00 13.88 193 ASP B C 1
ATOM 1444 O O . ASP B 1 88 ? -2.401 -5.393 -6.234 1.00 16.04 193 ASP B O 1
ATOM 1449 N N . ARG B 1 89 ? -3.903 -6.910 -6.916 1.00 15.86 194 ARG B N 1
ATOM 1450 C CA . ARG B 1 89 ? -2.900 -7.909 -7.213 1.00 15.61 194 ARG B CA 1
ATOM 1451 C C . ARG B 1 89 ? -2.016 -7.416 -8.365 1.00 14.43 194 ARG B C 1
ATOM 1452 O O . ARG B 1 89 ? -0.771 -7.537 -8.340 1.00 15.45 194 ARG B O 1
ATOM 1455 N N . GLN B 1 90 ? -2.612 -6.840 -9.396 1.00 16.64 195 GLN B N 1
ATOM 1456 C CA . GLN B 1 90 ? -1.790 -6.320 -10.507 1.00 16.33 195 GLN B CA 1
ATOM 1457 C C . GLN B 1 90 ? -0.902 -5.176 -10.093 1.00 13.93 195 GLN B C 1
ATOM 1458 O O . GLN B 1 90 ? 0.266 -5.094 -10.532 1.00 15.29 195 GLN B O 1
ATOM 1464 N N A SER B 1 91 ? -1.414 -4.279 -9.257 0.50 15.90 196 SER B N 1
ATOM 1465 N N B SER B 1 91 ? -1.405 -4.289 -9.230 0.50 15.50 196 SER B N 1
ATOM 1466 C CA A SER B 1 91 ? -0.625 -3.179 -8.746 0.50 16.40 196 SER B CA 1
ATOM 1467 C CA B SER B 1 91 ? -0.621 -3.164 -8.729 0.50 16.48 196 SER B CA 1
ATOM 1468 C C A SER B 1 91 ? 0.621 -3.678 -8.011 0.50 14.67 196 SER B C 1
ATOM 1469 C C B SER B 1 91 ? 0.608 -3.640 -7.958 0.50 15.22 196 SER B C 1
ATOM 1470 O O A SER B 1 91 ? 1.712 -3.109 -8.158 0.50 15.64 196 SER B O 1
ATOM 1471 O O B SER B 1 91 ? 1.672 -3.009 -8.018 0.50 15.74 196 SER B O 1
ATOM 1476 N N . ASP B 1 92 ? 0.456 -4.740 -7.219 1.00 14.31 197 ASP B N 1
ATOM 1477 C CA . ASP B 1 92 ? 1.610 -5.349 -6.525 1.00 14.85 197 ASP B CA 1
ATOM 1478 C C . ASP B 1 92 ? 2.642 -5.882 -7.534 1.00 12.95 197 ASP B C 1
ATOM 1479 O O . ASP B 1 92 ? 3.857 -5.653 -7.352 1.00 14.80 197 ASP B O 1
ATOM 1484 N N . LEU B 1 93 ? 2.202 -6.541 -8.601 1.00 14.42 198 LEU B N 1
ATOM 1485 C CA . LEU B 1 93 ? 3.122 -7.053 -9.625 1.00 13.25 198 LEU B CA 1
ATOM 1486 C C . LEU B 1 93 ? 3.869 -5.890 -10.268 1.00 13.36 198 LEU B C 1
ATOM 1487 O O . LEU B 1 93 ? 5.063 -5.997 -10.555 1.00 16.46 198 LEU B O 1
ATOM 1492 N N . ILE B 1 94 ? 3.193 -4.784 -10.505 1.00 13.83 199 ILE B N 1
ATOM 1493 C CA . ILE B 1 94 ? 3.802 -3.598 -11.096 1.00 13.99 199 ILE B CA 1
ATOM 1494 C C . ILE B 1 94 ? 4.794 -2.953 -10.128 1.00 12.95 199 ILE B C 1
ATOM 1495 O O . ILE B 1 94 ? 5.879 -2.508 -10.545 1.00 15.88 199 ILE B O 1
ATOM 1500 N N . ALA B 1 95 ? 4.446 -2.871 -8.853 1.00 15.11 200 ALA B N 1
ATOM 1501 C CA . ALA B 1 95 ? 5.319 -2.299 -7.832 1.00 13.79 200 ALA B CA 1
ATOM 1502 C C . ALA B 1 95 ? 6.586 -3.116 -7.680 1.00 14.00 200 ALA B C 1
ATOM 1503 O O . ALA B 1 95 ? 7.636 -2.540 -7.426 1.00 17.31 200 ALA B O 1
ATOM 1505 N N . GLN B 1 96 ? 6.501 -4.434 -7.830 1.00 14.84 201 GLN B N 1
ATOM 1506 C CA . GLN B 1 96 ? 7.680 -5.313 -7.808 1.00 16.97 201 GLN B CA 1
ATOM 1507 C C . GLN B 1 96 ? 8.704 -4.867 -8.869 1.00 16.79 201 GLN B C 1
ATOM 1508 O O . GLN B 1 96 ? 9.948 -4.949 -8.648 1.00 18.09 201 GLN B O 1
ATOM 1514 N N . ILE B 1 97 ? 8.212 -4.440 -10.032 1.00 15.58 202 ILE B N 1
ATOM 1515 C CA . ILE B 1 97 ? 9.080 -4.039 -11.167 1.00 15.62 202 ILE B CA 1
ATOM 1516 C C . ILE B 1 97 ? 9.545 -2.595 -10.960 1.00 17.34 202 ILE B C 1
ATOM 1517 O O . ILE B 1 97 ? 10.720 -2.278 -11.167 1.00 22.79 202 ILE B O 1
ATOM 1522 N N . ALA B 1 98 ? 8.633 -1.689 -10.606 1.00 16.32 203 ALA B N 1
ATOM 1523 C CA . ALA B 1 98 ? 8.917 -0.264 -10.631 1.00 18.46 203 ALA B CA 1
ATOM 1524 C C . ALA B 1 98 ? 9.548 0.240 -9.337 1.00 17.69 203 ALA B C 1
ATOM 1525 O O . ALA B 1 98 ? 10.301 1.210 -9.352 1.00 18.64 203 ALA B O 1
ATOM 1527 N N . GLY B 1 99 ? 9.245 -0.421 -8.231 1.00 14.57 204 GLY B N 1
ATOM 1528 C CA . GLY B 1 99 ? 9.726 0.025 -6.930 1.00 15.42 204 GLY B CA 1
ATOM 1529 C C . GLY B 1 99 ? 11.245 0.163 -6.847 1.00 17.82 204 GLY B C 1
ATOM 1530 O O . GLY B 1 99 ? 11.740 1.198 -6.375 1.00 18.09 204 GLY B O 1
ATOM 1531 N N . PRO B 1 100 ? 11.981 -0.862 -7.308 1.00 15.93 205 PRO B N 1
ATOM 1532 C CA . PRO B 1 100 ? 13.426 -0.761 -7.233 1.00 16.40 205 PRO B CA 1
ATOM 1533 C C . PRO B 1 100 ? 14.020 0.300 -8.156 1.00 15.05 205 PRO B C 1
ATOM 1534 O O . PRO B 1 100 ? 15.175 0.674 -7.973 1.00 17.93 205 PRO B O 1
ATOM 1538 N N . LEU B 1 101 ? 13.236 0.800 -9.109 1.00 17.17 206 LEU B N 1
ATOM 1539 C CA . LEU B 1 101 ? 13.648 1.867 -10.010 1.00 18.56 206 LEU B CA 1
ATOM 1540 C C . LEU B 1 101 ? 13.458 3.275 -9.493 1.00 15.46 206 LEU B C 1
ATOM 1541 O O . LEU B 1 101 ? 13.953 4.232 -10.076 1.00 17.40 206 LEU B O 1
ATOM 1546 N N . VAL B 1 102 ? 12.792 3.436 -8.359 1.00 13.72 207 VAL B N 1
ATOM 1547 C CA . VAL B 1 102 ? 12.633 4.770 -7.770 1.00 15.77 207 VAL B CA 1
ATOM 1548 C C . VAL B 1 102 ? 13.985 5.428 -7.511 1.00 15.55 207 VAL B C 1
ATOM 1549 O O . VAL B 1 102 ? 14.201 6.582 -7.867 1.00 19.48 207 VAL B O 1
ATOM 1553 N N . LYS B 1 103 ? 14.918 4.650 -6.974 1.00 15.18 208 LYS B N 1
ATOM 1554 C CA . LYS B 1 103 ? 16.260 5.168 -6.697 1.00 13.48 208 LYS B CA 1
ATOM 1555 C C . LYS B 1 103 ? 17.076 5.456 -7.972 1.00 13.17 208 LYS B C 1
ATOM 1556 O O . LYS B 1 103 ? 18.095 6.146 -7.888 1.00 17.66 208 LYS B O 1
ATOM 1562 N N . ALA B 1 104 ? 16.692 4.886 -9.117 1.00 14.29 209 ALA B N 1
ATOM 1563 C CA . ALA B 1 104 ? 17.473 4.970 -10.330 1.00 16.30 209 ALA B CA 1
ATOM 1564 C C . ALA B 1 104 ? 17.128 6.179 -11.198 1.00 16.57 209 ALA B C 1
ATOM 1565 O O . ALA B 1 104 ? 17.731 6.362 -12.223 1.00 19.10 209 ALA B O 1
ATOM 1567 N N . GLY B 1 105 ? 16.143 6.994 -10.817 1.00 18.12 210 GLY B N 1
ATOM 1568 C CA . GLY B 1 105 ? 15.821 8.166 -11.610 1.00 20.99 210 GLY B CA 1
ATOM 1569 C C . GLY B 1 105 ? 16.969 9.161 -11.663 1.00 20.34 210 GLY B C 1
ATOM 1570 O O . GLY B 1 105 ? 17.693 9.316 -10.698 1.00 20.76 210 GLY B O 1
ATOM 1571 N N . LYS B 1 106 ? 17.124 9.859 -12.784 1.00 23.54 211 LYS B N 1
ATOM 1572 C CA . LYS B 1 106 ? 18.094 10.966 -12.873 1.00 24.21 211 LYS B CA 1
ATOM 1573 C C . LYS B 1 106 ? 17.692 12.044 -11.883 1.00 23.15 211 LYS B C 1
ATOM 1574 O O . LYS B 1 106 ? 16.495 12.276 -11.696 1.00 26.51 211 LYS B O 1
ATOM 1580 N N . ALA B 1 107 ? 18.676 12.643 -11.209 1.00 23.74 212 ALA B N 1
ATOM 1581 C CA . ALA B 1 107 ? 18.432 13.600 -10.150 1.00 28.56 212 ALA B CA 1
ATOM 1582 C C . ALA B 1 107 ? 19.153 14.922 -10.396 1.00 26.94 212 ALA B C 1
ATOM 1583 O O . ALA B 1 107 ? 19.503 15.612 -9.449 1.00 34.33 212 ALA B O 1
ATOM 1585 N N . GLY B 1 108 ? 19.376 15.286 -11.661 1.00 24.79 213 GLY B N 1
ATOM 1586 C CA . GLY B 1 108 ? 19.900 16.622 -11.975 1.00 24.85 213 GLY B CA 1
ATOM 1587 C C . GLY B 1 108 ? 18.880 17.709 -11.622 1.00 24.41 213 GLY B C 1
ATOM 1588 O O . GLY B 1 108 ? 17.727 17.410 -11.231 1.00 22.51 213 GLY B O 1
ATOM 1589 N N . ALA B 1 109 ? 19.292 18.963 -11.808 1.00 26.30 214 ALA B N 1
ATOM 1590 C CA . ALA B 1 109 ? 18.433 20.133 -11.575 1.00 26.84 214 ALA B CA 1
ATOM 1591 C C . ALA B 1 109 ? 17.125 20.057 -12.356 1.00 26.12 214 ALA B C 1
ATOM 1592 O O . ALA B 1 109 ? 16.060 20.407 -11.833 1.00 35.75 214 ALA B O 1
ATOM 1594 N N . ARG B 1 110 ? 17.242 19.581 -13.601 1.00 29.28 215 ARG B N 1
ATOM 1595 C CA . ARG B 1 110 ? 16.127 19.484 -14.567 1.00 28.43 215 ARG B CA 1
ATOM 1596 C C . ARG B 1 110 ? 15.348 18.174 -14.437 1.00 32.39 215 ARG B C 1
ATOM 1597 O O . ARG B 1 110 ? 14.292 18.017 -15.042 1.00 37.05 215 ARG B O 1
ATOM 1605 N N . ASP B 1 111 ? 15.846 17.249 -13.609 1.00 28.64 216 ASP B N 1
ATOM 1606 C CA . ASP B 1 111 ? 15.234 15.935 -13.470 1.00 28.27 216 ASP B CA 1
ATOM 1607 C C . ASP B 1 111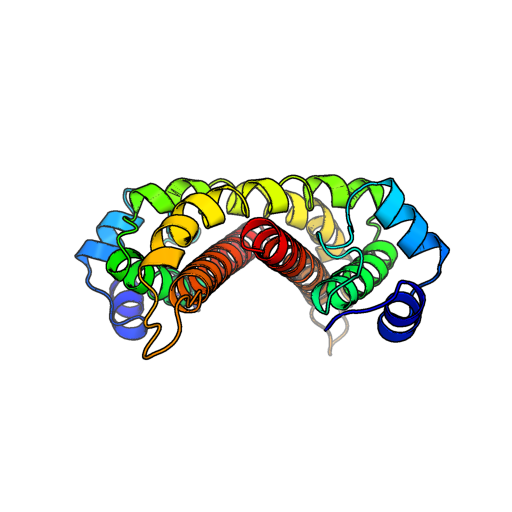 ? 14.373 15.885 -12.226 1.00 29.98 216 ASP B C 1
ATOM 1608 O O . ASP B 1 111 ? 14.463 16.755 -11.354 1.00 30.91 216 ASP B O 1
ATOM 1613 N N . ARG B 1 112 ? 13.503 14.878 -12.186 1.00 29.69 217 ARG B N 1
ATOM 1614 C CA . ARG B 1 112 ? 12.822 14.475 -10.955 1.00 32.82 217 ARG B CA 1
ATOM 1615 C C . ARG B 1 112 ? 13.021 12.954 -10.819 1.00 36.41 217 ARG B C 1
ATOM 1616 O O . ARG B 1 112 ? 12.781 12.194 -11.771 1.00 33.71 217 ARG B O 1
ATOM 1619 N N . ALA B 1 113 ? 13.485 12.517 -9.651 1.00 37.78 218 ALA B N 1
ATOM 1620 C CA . ALA B 1 113 ? 13.996 11.147 -9.486 1.00 35.41 218 ALA B CA 1
ATOM 1621 C C . ALA B 1 113 ? 12.946 10.042 -9.567 1.00 29.80 218 ALA B C 1
ATOM 1622 O O . ALA B 1 113 ? 13.310 8.903 -9.781 1.00 28.01 218 ALA B O 1
ATOM 1624 N N . ASP B 1 114 ? 11.669 10.383 -9.404 1.00 32.04 219 ASP B N 1
ATOM 1625 C CA . ASP B 1 114 ? 10.537 9.429 -9.536 1.00 29.51 219 ASP B CA 1
ATOM 1626 C C . ASP B 1 114 ? 10.055 9.121 -10.949 1.00 28.00 219 ASP B C 1
ATOM 1627 O O . ASP B 1 114 ? 9.246 8.182 -11.117 1.00 25.70 219 ASP B O 1
ATOM 1632 N N . ASP B 1 115 ? 10.500 9.909 -11.945 1.00 26.37 220 ASP B N 1
ATOM 1633 C CA . ASP B 1 115 ? 9.966 9.810 -13.304 1.00 26.01 220 ASP B CA 1
ATOM 1634 C C . ASP B 1 115 ? 10.205 8.415 -13.878 1.00 20.54 220 ASP B C 1
ATOM 1635 O O . ASP B 1 115 ? 9.347 7.879 -14.568 1.00 21.46 220 ASP B O 1
ATOM 1640 N N . LEU B 1 116 ? 11.379 7.814 -13.639 1.00 21.73 221 LEU B N 1
ATOM 1641 C CA . LEU B 1 116 ? 11.657 6.506 -14.230 1.00 18.38 221 LEU B CA 1
ATOM 1642 C C . LEU B 1 116 ? 10.678 5.409 -13.705 1.00 19.09 221 LEU B C 1
ATOM 1643 O O . LEU B 1 116 ? 10.113 4.631 -14.464 1.00 18.94 221 LEU B O 1
ATOM 1648 N N . ALA B 1 117 ? 10.440 5.379 -12.405 1.00 16.65 222 ALA B N 1
ATOM 1649 C CA . ALA B 1 117 ? 9.492 4.420 -11.865 1.00 14.75 222 ALA B CA 1
ATOM 1650 C C . ALA B 1 117 ? 8.083 4.647 -12.409 1.00 15.99 222 ALA B C 1
ATOM 1651 O O . ALA B 1 117 ? 7.345 3.689 -12.656 1.00 15.00 222 ALA B O 1
ATOM 1653 N N . ARG B 1 118 ? 7.725 5.915 -12.606 1.00 14.75 223 ARG B N 1
ATOM 1654 C CA . ARG B 1 118 ? 6.404 6.229 -13.182 1.00 17.27 223 ARG B CA 1
ATOM 1655 C C . ARG B 1 118 ? 6.283 5.709 -14.612 1.00 15.97 223 ARG B C 1
ATOM 1656 O O . ARG B 1 118 ? 5.264 5.117 -14.958 1.00 17.11 223 ARG B O 1
ATOM 1664 N N . GLU B 1 119 ? 7.315 5.971 -15.429 1.00 18.42 224 GLU B N 1
ATOM 1665 C CA . GLU B 1 119 ? 7.355 5.500 -16.812 1.00 17.60 224 GLU B CA 1
ATOM 1666 C C . GLU B 1 119 ? 7.184 3.981 -16.879 1.00 15.20 224 GLU B C 1
ATOM 1667 O O . GLU B 1 119 ? 6.431 3.465 -17.698 1.00 19.19 224 GLU B O 1
ATOM 1669 N N . VAL B 1 120 ? 7.893 3.274 -16.005 1.00 15.32 225 VAL B N 1
ATOM 1670 C CA . VAL B 1 120 ? 7.872 1.842 -16.013 1.00 16.29 225 VAL B CA 1
ATOM 1671 C C . VAL B 1 120 ? 6.506 1.311 -15.577 1.00 15.20 225 VAL B C 1
ATOM 1672 O O . VAL B 1 120 ? 5.969 0.364 -16.182 1.00 17.89 225 VAL B O 1
ATOM 1676 N N . ALA B 1 121 ? 5.928 1.947 -14.550 1.00 15.04 226 ALA B N 1
ATOM 1677 C CA . ALA B 1 121 ? 4.589 1.599 -14.117 1.00 13.78 226 ALA B CA 1
ATOM 1678 C C . ALA B 1 121 ? 3.573 1.859 -15.229 1.00 14.07 226 ALA B C 1
ATOM 1679 O O . ALA B 1 121 ? 2.722 1.017 -15.473 1.00 15.63 226 ALA B O 1
ATOM 1681 N N . ALA B 1 122 ? 3.706 2.988 -15.933 1.00 13.47 227 ALA B N 1
ATOM 1682 C CA . ALA B 1 122 ? 2.809 3.300 -17.033 1.00 15.60 227 ALA B CA 1
ATOM 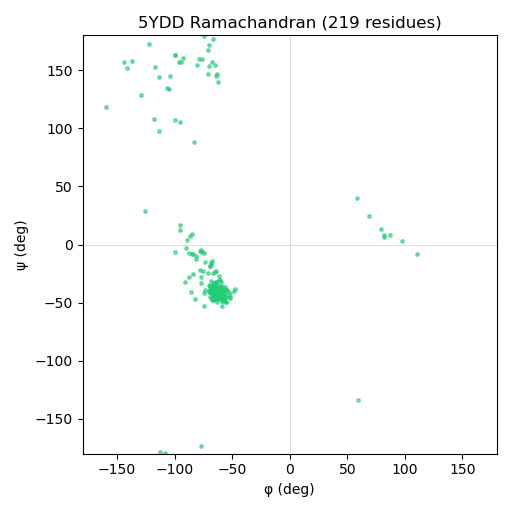1683 C C . ALA B 1 122 ? 2.919 2.282 -18.173 1.00 13.76 227 ALA B C 1
ATOM 1684 O O . ALA B 1 122 ? 1.908 1.885 -18.747 1.00 16.05 227 ALA B O 1
ATOM 1686 N N . LEU B 1 123 ? 4.146 1.854 -18.515 1.00 15.52 228 LEU B N 1
ATOM 1687 C CA . LEU B 1 123 ? 4.307 0.822 -19.561 1.00 16.56 228 LEU B CA 1
ATOM 1688 C C . LEU B 1 123 ? 3.622 -0.466 -19.183 1.00 13.66 228 LEU B C 1
ATOM 1689 O O . LEU B 1 123 ? 2.967 -1.105 -19.989 1.00 16.04 228 LEU B O 1
ATOM 1694 N N . ALA B 1 124 ? 3.777 -0.838 -17.915 1.00 14.02 229 ALA B N 1
ATOM 1695 C CA . ALA B 1 124 ? 3.179 -2.085 -17.441 1.00 14.14 229 ALA B CA 1
ATOM 1696 C C . ALA B 1 124 ? 1.660 -2.033 -17.475 1.00 13.80 229 ALA B C 1
ATOM 1697 O O . ALA B 1 124 ? 1.032 -3.017 -17.820 1.00 13.94 229 ALA B O 1
ATOM 1699 N N . ILE B 1 125 ? 1.092 -0.894 -17.084 1.00 12.89 230 ILE B N 1
ATOM 1700 C CA . ILE B 1 125 ? -0.351 -0.686 -17.138 1.00 12.53 230 ILE B CA 1
ATOM 1701 C C . ILE B 1 125 ? -0.880 -0.727 -18.561 1.00 14.18 230 ILE B C 1
ATOM 1702 O O . ILE B 1 125 ? -1.873 -1.408 -18.860 1.00 16.50 230 ILE B O 1
ATOM 1707 N N . THR B 1 126 ? -0.136 -0.104 -19.475 1.00 14.21 231 THR B N 1
ATOM 1708 C CA . THR B 1 126 ? -0.547 -0.097 -20.874 1.00 15.59 231 THR B CA 1
ATOM 1709 C C . THR B 1 126 ? -0.538 -1.528 -21.383 1.00 13.74 231 THR B C 1
ATOM 1710 O O . THR B 1 126 ? -1.447 -1.969 -22.093 1.00 14.24 231 THR B O 1
ATOM 1714 N N . LEU B 1 127 ? 0.545 -2.246 -21.080 1.00 13.37 232 LEU B N 1
ATOM 1715 C CA A LEU B 1 127 ? 0.659 -3.648 -21.481 0.50 15.08 232 LEU B CA 1
ATOM 1716 C CA B LEU B 1 127 ? 0.648 -3.642 -21.499 0.50 14.78 232 LEU B CA 1
ATOM 1717 C C . LEU B 1 127 ? -0.551 -4.436 -21.004 1.00 13.26 232 LEU B C 1
ATOM 1718 O O . LEU B 1 127 ? -1.198 -5.133 -21.770 1.00 14.85 232 LEU B O 1
ATOM 1727 N N . HIS B 1 128 ? -0.842 -4.290 -19.709 1.00 12.81 233 HIS B N 1
ATOM 1728 C CA . HIS B 1 128 ? -1.881 -5.050 -19.100 1.00 14.54 233 HIS B CA 1
ATOM 1729 C C . HIS B 1 128 ? -3.240 -4.736 -19.704 1.00 14.17 233 HIS B C 1
ATOM 1730 O O . HIS B 1 128 ? -4.028 -5.644 -19.991 1.00 15.40 233 HIS B O 1
ATOM 1737 N N . THR B 1 129 ? -3.480 -3.438 -19.898 1.00 15.01 234 THR B N 1
ATOM 1738 C CA . THR B 1 129 ? -4.745 -2.942 -20.467 1.00 16.64 234 THR B CA 1
ATOM 1739 C C . THR B 1 129 ? -4.962 -3.574 -21.852 1.00 13.91 234 THR B C 1
ATOM 1740 O O . THR B 1 129 ? -6.030 -4.022 -22.239 1.00 16.34 234 THR B O 1
ATOM 1744 N N . SER B 1 130 ? -3.882 -3.562 -22.651 1.00 12.91 235 SER B N 1
ATOM 1745 C CA . SER B 1 130 ? -3.901 -4.147 -24.002 1.00 12.70 235 SER B CA 1
ATOM 1746 C C . SER B 1 130 ? -4.126 -5.659 -24.010 1.00 13.39 235 SER B C 1
ATOM 1747 O O . SER B 1 130 ? -4.863 -6.179 -24.881 1.00 14.42 235 SER B O 1
ATOM 1750 N N . LEU B 1 131 ? -3.545 -6.348 -23.038 1.00 12.30 236 LEU B N 1
ATOM 1751 C CA . LEU B 1 131 ? -3.805 -7.775 -22.865 1.00 13.86 236 LEU B CA 1
ATOM 1752 C C . LEU B 1 131 ? -5.287 -8.055 -22.588 1.00 13.84 236 LEU B C 1
ATOM 1753 O O . LEU B 1 131 ? -5.864 -9.027 -23.112 1.00 14.59 236 LEU B O 1
ATOM 1758 N N . ILE B 1 132 ? -5.886 -7.193 -21.745 1.00 12.87 237 ILE B N 1
ATOM 1759 C CA . ILE B 1 132 ? -7.306 -7.398 -21.422 1.00 12.75 237 ILE B CA 1
ATOM 1760 C C . ILE B 1 132 ? -8.172 -7.099 -22.653 1.00 12.72 237 ILE B C 1
ATOM 1761 O O . ILE B 1 132 ? -9.074 -7.871 -22.985 1.00 16.65 237 ILE B O 1
ATOM 1766 N N . LYS B 1 133 ? -7.894 -5.990 -23.348 1.00 13.52 238 LYS B N 1
ATOM 1767 C CA . LYS B 1 133 ? -8.665 -5.647 -24.541 1.00 14.48 238 LYS B CA 1
ATOM 1768 C C . LYS B 1 133 ? -8.576 -6.768 -25.561 1.00 14.86 238 LYS B C 1
ATOM 1769 O O . LYS B 1 133 ? -9.561 -7.133 -26.235 1.00 15.79 238 LYS B O 1
ATOM 1775 N N . SER B 1 134 ? -7.353 -7.264 -25.746 1.00 14.09 239 SER B N 1
ATOM 1776 C CA . SER B 1 134 ? -7.138 -8.424 -26.634 1.00 15.14 239 SER B CA 1
ATOM 1777 C C . SER B 1 134 ? -7.951 -9.680 -26.262 1.00 16.24 239 SER B C 1
ATOM 1778 O O . SER B 1 134 ? -8.645 -10.279 -27.099 1.00 17.84 239 SER B O 1
ATOM 1781 N N . ALA B 1 135 ? -7.931 -10.021 -24.976 1.00 16.80 240 ALA B N 1
ATOM 1782 C CA . ALA B 1 135 ? -8.593 -11.216 -24.488 1.00 17.38 240 ALA B CA 1
ATOM 1783 C C . ALA B 1 135 ? -10.105 -11.031 -24.592 1.00 18.30 240 ALA B C 1
ATOM 1784 O O . ALA B 1 135 ? -10.823 -11.966 -24.940 1.00 21.37 240 ALA B O 1
ATOM 1786 N N . VAL B 1 136 ? -10.587 -9.810 -24.357 1.00 16.76 241 VAL B N 1
ATOM 1787 C CA . VAL B 1 136 ? -12.025 -9.533 -24.449 1.00 17.39 241 VAL B CA 1
ATOM 1788 C C . VAL B 1 136 ? -12.507 -9.669 -25.887 1.00 19.89 241 VAL B C 1
ATOM 1789 O O . VAL B 1 136 ? -13.559 -10.274 -26.130 1.00 24.08 241 VAL B O 1
ATOM 1793 N N . ARG B 1 137 ? -11.746 -9.100 -26.826 1.00 20.80 242 ARG B N 1
ATOM 1794 C CA . ARG B 1 137 ? -12.061 -9.190 -28.254 1.00 24.53 242 ARG B CA 1
ATOM 1795 C C . ARG B 1 137 ? -12.271 -10.664 -28.636 1.00 30.05 242 ARG B C 1
ATOM 1796 O O . ARG B 1 137 ? -13.237 -11.019 -29.314 1.00 35.99 242 ARG B O 1
ATOM 1804 N N . ASP B 1 138 ? -11.351 -11.496 -28.154 1.00 24.77 243 ASP B N 1
ATOM 1805 C CA . ASP B 1 138 ? -11.350 -12.917 -28.480 1.00 32.64 243 ASP B CA 1
ATOM 1806 C C . ASP B 1 138 ? -12.530 -13.674 -27.904 1.00 33.17 243 ASP B C 1
ATOM 1807 O O . ASP B 1 138 ? -13.045 -14.519 -28.590 1.00 36.63 243 ASP B O 1
ATOM 1812 N N . VAL B 1 139 ? -12.938 -13.368 -26.650 1.00 23.17 244 VAL B N 1
ATOM 1813 C CA . VAL B 1 139 ? -14.049 -14.086 -26.025 1.00 28.66 244 VAL B CA 1
ATOM 1814 C C . VAL B 1 139 ? -15.392 -13.610 -26.560 1.00 35.85 244 VAL B C 1
ATOM 1815 O O . VAL B 1 139 ? -16.312 -14.400 -26.649 1.00 42.42 244 VAL B O 1
ATOM 1819 N N . LEU B 1 140 ? -15.499 -12.328 -26.912 1.00 36.46 245 LEU B N 1
ATOM 1820 C CA . LEU B 1 140 ? -16.748 -11.805 -27.531 1.00 41.03 245 LEU B CA 1
ATOM 1821 C C . LEU B 1 140 ? -16.807 -12.049 -29.055 1.00 47.34 245 LEU B C 1
ATOM 1822 O O . LEU B 1 140 ? -17.843 -11.803 -29.674 1.00 52.55 245 LEU B O 1
ATOM 1827 N N . HIS B 1 141 ? -15.707 -12.522 -29.650 1.00 50.71 246 HIS B N 1
ATOM 1828 C CA . HIS B 1 141 ? -15.637 -12.832 -31.088 1.00 55.95 246 HIS B CA 1
ATOM 1829 C C . HIS B 1 141 ? -14.594 -13.904 -31.379 1.00 59.23 246 HIS B C 1
ATOM 1830 O O . HIS B 1 141 ? -13.901 -13.832 -32.391 1.00 63.13 246 HIS B O 1
#

Organism: Mycobacterium tuberculosis (strain ATCC 25618 / H37Rv) (NCBI:txid83332)

Solvent-accessible surface area: 12424 Å² total; per-residue (Å²): 142,117,16,40,92,145,53,0,34,133,136,5,143,14,68,75,142,24,0,61,34,0,57,185,16,30,0,3,54,54,21,99,69,44,99,12,18,66,27,4,20,48,2,0,78,7,2,99,16,0,32,124,73,55,5,74,16,151,90,1,134,44,4,33,49,3,0,49,136,8,2,80,50,1,27,131,28,0,29,71,34,60,174,57,16,176,24,75,116,121,134,164,8,75,74,31,0,63,88,0,5,56,38,0,10,60,0,2,14,8,3,3,86,19,13,8,89,70,82,83,106,93,9,37,76,119,64,0,34,136,140,3,151,12,58,52,132,27,0,53,40,0,46,179,16,26,0,3,61,55,20,133,63,44,100,9,30,76,36,3,18,57,4,0,76,9,1,93,21,0,30,128,63,63,9,70,8,152,104,0,135,44,0,42,66,20,0,55,64,3,1,78,38,0,15,126,34,0,25,76,32,57,174,55,11,164,87,41,120,240,59,81,44,90,83,48,4,149,31,0,6,37,46,0,10,58,0,1,23,8,0,1,85,10,5,12,98,38,73,45,88